Protein AF-A0A3A8LBP1-F1 (afdb_monomer)

Secondary structure (DSSP, 8-state):
-EEEEEEEEEETTEEEEEEEEEE--TT-SS-EEEEEEEEEETTTTEE-GGGSHHHHGGGGHHHHHHHHHHHHTSGGGTT-TT--GGG-EEEEEEEEE-TTS-EEEEEEEEEE--GGG--SSSSTTEEEEEEEE----GGGGGGSSPPHHHHHHHHHH---S-B-TT---S-HHHHHHHHHHHTT-

Solvent-accessible surface area (backbone atoms only — not comparable to full-atom values): 10568 Å² total; per-residue (Å²): 123,49,76,49,78,45,62,67,14,40,58,93,53,35,37,33,36,40,37,42,37,40,42,75,56,92,92,52,97,60,70,47,41,46,59,48,57,46,31,34,32,66,80,83,70,40,74,39,67,83,62,22,34,68,67,45,33,77,83,40,50,70,58,38,49,54,40,33,58,61,49,53,74,35,74,89,42,68,78,48,93,80,76,51,54,87,58,40,43,46,59,42,68,40,55,28,31,43,58,85,49,45,47,32,30,39,38,33,32,36,29,78,45,55,66,94,65,34,68,71,81,67,28,61,30,20,37,73,41,77,48,77,40,77,73,74,56,78,95,49,53,88,58,44,61,60,58,68,71,56,43,51,50,45,69,73,62,68,54,73,52,84,45,31,49,54,78,72,65,91,46,70,65,58,61,49,53,55,53,63,63,63,74,75,115

Mean predicted aligned error: 7.76 Å

Sequence (185 aa):
MERNTEVISTLERLLFITTREWTYFEGAAHGNTVFDFYVYDAASKTRVDVLSAQELEPAFREERDLAFEKLREHDSFNSFEEFTPDDVSLTLYRPFYDGSGRLKLELQFTASTAYGASDGQWSSYTYSVRLTSPRIPAALQEFVSPPDALATYLAATGTARRMGWSTVGPSPATRAWLRDVVVQR

Radius of gyration: 18.59 Å; Cα contacts (8 Å, |Δi|>4): 326; chains: 1; bounding box: 48×32×60 Å

Foldseek 3Di:
DDKDKDFPFDQVQKTWIKMKDWDDDPPDPDIWIAMAIWIAGNVVRDTDVCPAQQVCFVVCLVVLVVFQVVVCPDPQNVPPPPRDSVQKGFRGKAWFQFLQQFIKIWTKIKGFGAQVPDPPPHIRRIHIDIDIGSDDDPVCPVRRGGDPVVNVVSVVVSDRDGDGPDPPPPDPVVVVVVVVVVVPD

Nearest PDB structures (foldseek):
  3lkf-assembly1_A  TM=5.111E-01  e=2.457E+00  Staphylococcus aureus
  2f29-assembly2_B  TM=2.760E-01  e=1.395E+00  Homo sapiens
  1vcu-assembly1_A  TM=2.752E-01  e=1.476E+00  Homo sapiens
  2f13-assembly1_A  TM=3.595E-01  e=4.092E+00  Homo sapiens
  2f26-assembly1_A  TM=4.017E-01  e=8.547E+00  Homo sapiens

pLDDT: mean 85.28, std 15.82, range [39.5, 98.31]

Structure (mmCIF, N/CA/C/O backbone):
data_AF-A0A3A8LBP1-F1
#
_entry.id   AF-A0A3A8LBP1-F1
#
loop_
_atom_site.group_PDB
_atom_site.id
_atom_site.type_symbol
_atom_site.label_atom_id
_atom_site.label_alt_id
_atom_site.label_comp_id
_atom_site.label_asym_id
_atom_site.label_entity_id
_atom_site.label_seq_id
_atom_site.pdbx_PDB_ins_code
_atom_site.Cartn_x
_atom_site.Cartn_y
_atom_site.Cartn_z
_atom_site.occupancy
_atom_site.B_iso_or_equiv
_atom_site.auth_seq_id
_atom_site.auth_comp_id
_atom_site.auth_asym_id
_atom_site.auth_atom_id
_atom_site.pdbx_PDB_model_num
ATOM 1 N N . MET A 1 1 ? 24.869 -3.752 1.306 1.00 80.31 1 MET A N 1
ATOM 2 C CA . MET A 1 1 ? 23.422 -4.031 1.231 1.00 80.31 1 MET A CA 1
ATOM 3 C C . MET A 1 1 ? 22.763 -3.290 2.370 1.00 80.31 1 MET A C 1
ATOM 5 O O . MET A 1 1 ? 23.172 -3.483 3.509 1.00 80.31 1 MET A O 1
ATOM 9 N N . GLU A 1 2 ? 21.808 -2.425 2.061 1.00 89.94 2 GLU A N 1
ATOM 10 C CA . GLU A 1 2 ? 21.040 -1.671 3.053 1.00 89.94 2 GLU A CA 1
ATOM 11 C C . GLU A 1 2 ? 19.594 -2.155 3.024 1.00 89.94 2 GLU A C 1
ATOM 13 O O . GLU A 1 2 ? 19.027 -2.308 1.944 1.00 89.94 2 GLU A O 1
ATOM 18 N N . ARG A 1 3 ? 18.996 -2.396 4.195 1.00 90.56 3 ARG A N 1
ATOM 19 C CA . ARG A 1 3 ? 17.596 -2.812 4.316 1.00 90.56 3 ARG A CA 1
ATOM 20 C C . ARG A 1 3 ? 16.863 -1.922 5.309 1.00 90.56 3 ARG A C 1
ATOM 22 O O . ARG A 1 3 ? 17.353 -1.697 6.413 1.00 90.56 3 ARG A O 1
ATOM 29 N N . ASN A 1 4 ? 15.684 -1.455 4.922 1.00 90.00 4 ASN A N 1
ATOM 30 C CA . ASN A 1 4 ? 14.772 -0.690 5.764 1.00 90.00 4 ASN A CA 1
ATOM 31 C C . ASN A 1 4 ? 13.395 -1.370 5.765 1.00 90.00 4 ASN A C 1
ATOM 33 O O . ASN A 1 4 ? 12.926 -1.800 4.716 1.00 90.00 4 ASN A O 1
ATOM 37 N N . THR A 1 5 ? 12.772 -1.471 6.936 1.00 89.88 5 THR A N 1
ATOM 38 C CA . THR A 1 5 ? 11.424 -2.011 7.128 1.00 89.88 5 THR A CA 1
ATOM 39 C C . THR A 1 5 ? 10.565 -0.941 7.785 1.00 89.88 5 THR A C 1
ATOM 41 O O . THR A 1 5 ? 10.925 -0.430 8.846 1.00 89.88 5 THR A O 1
ATOM 44 N N . GLU A 1 6 ? 9.410 -0.648 7.198 1.00 89.56 6 GLU A N 1
ATOM 45 C CA . GLU A 1 6 ? 8.503 0.401 7.656 1.00 89.56 6 GLU A CA 1
ATOM 46 C C . GLU A 1 6 ? 7.065 -0.113 7.739 1.00 89.56 6 GLU A C 1
ATOM 48 O O . GLU A 1 6 ? 6.590 -0.804 6.841 1.00 89.56 6 GLU A O 1
ATOM 53 N N . VAL A 1 7 ? 6.361 0.251 8.814 1.00 90.81 7 VAL A N 1
ATOM 54 C CA . VAL A 1 7 ? 4.905 0.093 8.911 1.00 90.81 7 VAL A CA 1
ATOM 55 C C . VAL A 1 7 ? 4.265 1.332 8.287 1.00 90.81 7 VAL A C 1
ATOM 57 O O . VAL A 1 7 ? 4.362 2.426 8.842 1.00 90.81 7 VAL A O 1
ATOM 60 N N . ILE A 1 8 ? 3.620 1.164 7.135 1.00 90.00 8 ILE A N 1
ATOM 61 C CA . ILE A 1 8 ? 3.055 2.267 6.343 1.00 90.00 8 ILE A CA 1
ATOM 62 C C . ILE A 1 8 ? 1.610 2.602 6.728 1.00 90.00 8 ILE A C 1
ATOM 64 O O . ILE A 1 8 ? 1.119 3.690 6.429 1.00 90.00 8 ILE A O 1
ATOM 68 N N . SER A 1 9 ? 0.905 1.652 7.343 1.00 90.44 9 SER A N 1
ATOM 69 C CA . SER A 1 9 ? -0.422 1.838 7.927 1.00 90.44 9 SER A CA 1
ATOM 70 C C . SER A 1 9 ? -0.738 0.691 8.884 1.00 90.44 9 SER A C 1
ATOM 72 O O . SER A 1 9 ? -0.118 -0.375 8.819 1.00 90.44 9 SER A O 1
ATOM 74 N N . THR A 1 10 ? -1.750 0.868 9.727 1.00 89.75 10 THR A N 1
ATOM 75 C CA . THR A 1 10 ? -2.353 -0.225 10.489 1.00 89.75 10 THR A CA 1
ATOM 76 C C . THR A 1 10 ? -3.877 -0.165 10.445 1.00 89.75 10 THR A C 1
ATOM 78 O O . THR A 1 10 ? -4.480 0.909 10.371 1.00 89.75 10 THR A O 1
ATOM 81 N N . LEU A 1 11 ? -4.499 -1.337 10.540 1.00 90.19 11 LEU A N 1
ATOM 82 C CA . LEU A 1 11 ? -5.919 -1.521 10.826 1.00 90.19 11 LEU A CA 1
ATOM 83 C C . LEU A 1 11 ? -6.039 -2.478 12.001 1.00 90.19 11 LEU A C 1
ATOM 85 O O . LEU A 1 11 ? -5.903 -3.687 11.837 1.00 90.19 11 LEU A O 1
ATOM 89 N N . GLU A 1 12 ? -6.257 -1.922 13.191 1.00 88.19 12 GLU A N 1
ATOM 90 C CA . GLU A 1 12 ? -6.288 -2.685 14.441 1.00 88.19 12 GLU A CA 1
ATOM 91 C C . GLU A 1 12 ? -5.063 -3.607 14.599 1.00 88.19 12 GLU A C 1
ATOM 93 O O . GLU A 1 12 ? -3.953 -3.124 14.815 1.00 88.19 12 GLU A O 1
ATOM 98 N N . ARG A 1 13 ? -5.258 -4.928 14.483 1.00 91.88 13 ARG A N 1
ATOM 99 C CA . ARG A 1 13 ? -4.212 -5.953 14.586 1.00 91.88 13 ARG A CA 1
ATOM 100 C C . ARG A 1 13 ? -3.347 -6.078 13.331 1.00 91.88 13 ARG A C 1
ATOM 102 O O . ARG A 1 13 ? -2.265 -6.652 13.407 1.00 91.88 13 ARG A O 1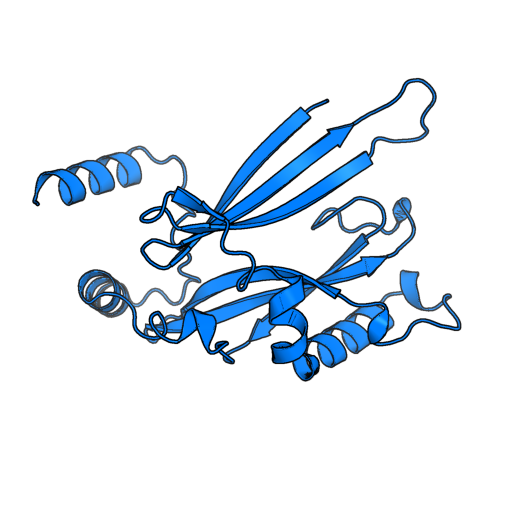
ATOM 109 N N . LEU A 1 14 ? -3.806 -5.570 12.189 1.00 94.75 14 LEU A N 1
ATOM 110 C CA . LEU A 1 14 ? -3.113 -5.693 10.911 1.00 94.75 14 LEU A CA 1
ATOM 111 C C . LEU A 1 14 ? -2.107 -4.561 10.722 1.00 94.75 14 LEU A C 1
ATOM 113 O O . LEU A 1 14 ? -2.463 -3.382 10.745 1.00 94.75 14 LEU A O 1
ATOM 117 N N . LEU A 1 15 ? -0.856 -4.933 10.478 1.00 94.62 15 LEU A N 1
ATOM 118 C CA . LEU A 1 15 ? 0.239 -4.041 10.122 1.00 94.62 15 LEU A CA 1
ATOM 119 C C . LEU A 1 15 ? 0.512 -4.172 8.623 1.00 94.62 15 LEU A C 1
ATOM 121 O O . LEU A 1 15 ? 0.790 -5.267 8.137 1.00 94.62 15 LEU A O 1
ATOM 125 N N . PHE A 1 16 ? 0.466 -3.056 7.905 1.00 94.81 16 PHE A N 1
ATOM 126 C CA . PHE A 1 16 ? 0.799 -2.972 6.486 1.00 94.81 16 PHE A CA 1
ATOM 127 C C . PHE A 1 16 ? 2.256 -2.542 6.394 1.00 94.81 16 PHE A C 1
ATOM 129 O O . PHE A 1 16 ? 2.602 -1.456 6.863 1.00 94.81 16 PHE A O 1
ATOM 136 N N . ILE A 1 17 ? 3.118 -3.410 5.873 1.00 94.19 17 ILE A N 1
ATOM 137 C CA . ILE A 1 17 ? 4.569 -3.265 5.988 1.00 94.19 17 ILE A CA 1
ATOM 138 C C . ILE A 1 17 ? 5.197 -3.230 4.605 1.00 94.19 17 ILE A C 1
ATOM 140 O O . ILE A 1 17 ? 4.859 -4.039 3.744 1.00 94.19 17 ILE A O 1
ATOM 144 N N . THR A 1 18 ? 6.157 -2.329 4.424 1.00 94.19 18 THR A N 1
ATOM 145 C CA . THR A 1 18 ? 7.066 -2.334 3.278 1.00 94.19 18 THR A CA 1
ATOM 146 C C . THR A 1 18 ? 8.483 -2.622 3.725 1.00 94.19 18 THR A C 1
ATOM 148 O O . THR A 1 18 ? 8.932 -2.098 4.747 1.00 94.19 18 THR A O 1
ATOM 151 N N . THR A 1 19 ? 9.222 -3.394 2.934 1.00 93.44 19 THR A N 1
ATOM 152 C CA . THR A 1 19 ? 10.671 -3.511 3.101 1.00 93.44 19 THR A CA 1
ATOM 153 C C . THR A 1 19 ? 11.381 -3.057 1.849 1.00 93.44 19 THR A C 1
ATOM 155 O O . THR A 1 19 ? 11.094 -3.559 0.771 1.00 93.44 19 THR A O 1
ATOM 158 N N . ARG A 1 20 ? 12.320 -2.131 2.009 1.00 92.25 20 ARG A N 1
ATOM 159 C CA . ARG A 1 20 ? 13.187 -1.616 0.957 1.00 92.25 20 ARG A CA 1
ATOM 160 C C . ARG A 1 20 ? 14.573 -2.213 1.116 1.00 92.25 20 ARG A C 1
ATOM 162 O O . ARG A 1 20 ? 15.185 -2.063 2.173 1.00 92.25 20 ARG A O 1
ATOM 169 N N . GLU A 1 21 ? 15.099 -2.796 0.054 1.00 93.12 21 GLU A N 1
ATOM 170 C CA . GLU A 1 21 ? 16.472 -3.277 -0.034 1.00 93.12 21 GLU A CA 1
ATOM 171 C C . GLU A 1 21 ? 17.221 -2.505 -1.119 1.00 93.12 21 GLU A C 1
ATOM 173 O O . GLU A 1 21 ? 16.736 -2.355 -2.238 1.00 93.12 21 GLU A O 1
ATOM 178 N N . TRP A 1 22 ? 18.405 -1.993 -0.787 1.00 93.25 22 TRP A N 1
ATOM 179 C CA . TRP A 1 22 ? 19.299 -1.333 -1.731 1.00 93.25 22 TRP A CA 1
ATOM 180 C C . TRP A 1 22 ? 20.622 -2.086 -1.840 1.00 93.25 22 TRP A C 1
ATOM 182 O O . TRP A 1 22 ? 21.266 -2.446 -0.843 1.00 93.25 22 TRP A O 1
ATOM 192 N N . THR A 1 23 ? 21.033 -2.312 -3.082 1.00 92.81 23 THR A N 1
ATOM 193 C CA . THR A 1 23 ? 22.264 -3.014 -3.433 1.00 92.81 23 THR A CA 1
ATOM 194 C C . THR A 1 23 ? 23.036 -2.241 -4.494 1.00 92.81 23 THR A C 1
ATOM 196 O O . THR A 1 23 ? 22.459 -1.580 -5.355 1.00 92.81 23 THR A O 1
ATOM 199 N N . TYR A 1 24 ? 24.361 -2.327 -4.427 1.00 94.19 24 TYR A N 1
ATOM 200 C CA . TYR A 1 24 ? 25.269 -1.835 -5.454 1.00 94.19 24 TYR A CA 1
ATOM 201 C C . TYR A 1 24 ? 26.383 -2.860 -5.621 1.00 94.19 24 TYR A C 1
ATOM 203 O O . TYR A 1 24 ? 26.916 -3.360 -4.627 1.00 94.19 24 TYR A O 1
ATOM 211 N N . PHE A 1 25 ? 26.703 -3.179 -6.870 1.00 90.94 25 PHE A N 1
ATOM 212 C CA . PHE A 1 25 ? 27.781 -4.090 -7.232 1.00 90.94 25 PHE A CA 1
ATOM 213 C C . PHE A 1 25 ? 28.895 -3.289 -7.900 1.00 90.94 25 PHE A C 1
ATOM 215 O O . PHE A 1 25 ? 28.623 -2.379 -8.683 1.00 90.94 25 PHE A O 1
ATOM 222 N N . GLU A 1 26 ? 30.148 -3.612 -7.591 1.00 93.06 26 GLU A N 1
ATOM 223 C CA . GLU A 1 26 ? 31.294 -2.951 -8.213 1.00 93.06 26 GLU A CA 1
ATOM 224 C C . GLU A 1 26 ? 31.254 -3.122 -9.741 1.00 93.06 26 GLU A C 1
ATOM 226 O O . GLU A 1 26 ? 30.987 -4.210 -10.249 1.00 93.06 26 GLU A O 1
ATOM 231 N N . GLY A 1 27 ? 31.464 -2.024 -10.472 1.00 91.31 27 GLY A N 1
ATOM 232 C CA . GLY A 1 27 ? 31.347 -1.987 -11.933 1.00 91.31 27 GLY A CA 1
ATOM 233 C C . GLY A 1 27 ? 29.919 -1.810 -12.467 1.00 91.31 27 GLY A C 1
ATOM 234 O O . GLY A 1 27 ? 29.749 -1.658 -13.676 1.00 91.31 27 GLY A O 1
ATOM 235 N N . ALA A 1 28 ? 28.891 -1.778 -11.609 1.00 92.50 28 ALA A N 1
ATOM 236 C CA . ALA A 1 28 ? 27.531 -1.458 -12.034 1.00 92.50 28 ALA A CA 1
ATOM 237 C C . ALA A 1 28 ? 27.380 0.037 -12.358 1.00 92.50 28 ALA A C 1
ATOM 239 O O . ALA A 1 28 ? 27.896 0.905 -11.647 1.00 92.50 28 ALA A O 1
ATOM 240 N N . ALA A 1 29 ? 26.601 0.341 -13.400 1.00 92.88 29 ALA A N 1
ATOM 241 C CA . ALA A 1 29 ? 26.291 1.717 -13.788 1.00 92.88 29 ALA A CA 1
ATOM 242 C C . ALA A 1 29 ? 25.508 2.479 -12.702 1.00 92.88 29 ALA A C 1
ATOM 244 O O . ALA A 1 29 ? 25.618 3.697 -12.592 1.00 92.88 29 ALA A O 1
ATOM 245 N N . HIS A 1 30 ? 24.719 1.768 -11.895 1.00 90.75 30 HIS A N 1
ATOM 246 C CA . HIS A 1 30 ? 23.912 2.330 -10.817 1.00 90.75 30 HIS A CA 1
ATOM 247 C C . HIS A 1 30 ? 23.544 1.254 -9.782 1.00 90.75 30 HIS A C 1
ATOM 249 O O . HIS A 1 30 ? 23.769 0.062 -9.991 1.00 90.75 30 HIS A O 1
ATOM 255 N N . GLY A 1 31 ? 22.980 1.686 -8.649 1.00 92.12 31 GLY A N 1
ATOM 256 C CA . GLY A 1 31 ? 22.415 0.780 -7.646 1.00 92.12 31 GLY A CA 1
ATOM 257 C C . GLY A 1 31 ? 21.073 0.197 -8.082 1.00 92.12 31 GLY A C 1
ATOM 258 O O . GLY A 1 31 ? 20.469 0.645 -9.057 1.00 92.12 31 GLY A O 1
ATOM 259 N N . ASN A 1 32 ? 20.603 -0.793 -7.335 1.00 91.88 32 ASN A N 1
ATOM 260 C CA . ASN A 1 32 ? 19.299 -1.409 -7.514 1.00 91.88 32 ASN A CA 1
ATOM 261 C C . ASN A 1 32 ? 18.512 -1.329 -6.205 1.00 91.88 32 ASN A C 1
ATOM 263 O O . ASN A 1 32 ? 19.038 -1.661 -5.139 1.00 91.88 32 ASN A O 1
ATOM 267 N N . THR A 1 33 ? 17.261 -0.884 -6.293 1.00 93.06 33 THR A N 1
ATOM 268 C CA . THR A 1 33 ? 16.323 -0.857 -5.169 1.00 93.06 33 THR A CA 1
ATOM 269 C C . THR A 1 33 ? 15.205 -1.854 -5.421 1.00 93.06 33 THR A C 1
ATOM 271 O O . THR A 1 33 ? 14.581 -1.817 -6.479 1.00 93.06 33 THR A O 1
ATOM 274 N N . VAL A 1 34 ? 14.923 -2.699 -4.436 1.00 92.12 34 VAL A N 1
ATOM 275 C CA . VAL A 1 34 ? 13.803 -3.643 -4.451 1.00 92.12 34 VAL A CA 1
ATOM 276 C C . VAL A 1 34 ? 12.900 -3.342 -3.266 1.00 92.12 34 VAL A C 1
ATOM 278 O O . VAL A 1 34 ? 13.388 -3.107 -2.159 1.00 92.12 34 VAL A O 1
ATOM 281 N N . PHE A 1 35 ? 11.592 -3.337 -3.502 1.00 93.44 35 PHE A N 1
ATOM 282 C CA . PHE A 1 35 ? 10.584 -3.260 -2.453 1.00 93.44 35 PHE A CA 1
ATOM 283 C C . PHE A 1 35 ? 9.787 -4.559 -2.362 1.00 93.44 35 PHE A C 1
ATOM 285 O O . PHE A 1 35 ? 9.522 -5.214 -3.366 1.00 93.44 35 PHE A O 1
ATOM 292 N N . ASP A 1 36 ? 9.387 -4.890 -1.140 1.00 93.38 36 ASP A N 1
ATOM 293 C CA . ASP A 1 36 ? 8.407 -5.924 -0.814 1.00 93.38 36 ASP A CA 1
ATOM 294 C C . ASP A 1 36 ? 7.291 -5.289 0.026 1.00 93.38 36 ASP A C 1
ATOM 296 O O . ASP A 1 36 ? 7.539 -4.338 0.779 1.00 93.38 36 ASP A O 1
ATOM 300 N N . PHE A 1 37 ? 6.075 -5.812 -0.098 1.00 95.75 37 PHE A N 1
ATOM 301 C CA . PHE A 1 37 ? 4.908 -5.413 0.680 1.00 95.75 37 PHE A CA 1
ATOM 302 C C . PHE A 1 37 ? 4.203 -6.651 1.219 1.00 95.75 37 PHE A C 1
ATOM 304 O O . PHE A 1 37 ? 3.893 -7.588 0.485 1.00 95.75 37 PHE A O 1
ATOM 311 N N . TYR A 1 38 ? 3.887 -6.625 2.509 1.00 96.62 38 TYR A N 1
ATOM 312 C CA . TYR A 1 38 ? 3.110 -7.681 3.138 1.00 96.62 38 TYR A CA 1
ATOM 313 C C . TYR A 1 38 ? 2.268 -7.148 4.292 1.00 96.62 38 TYR A C 1
ATOM 315 O O . TYR A 1 38 ? 2.569 -6.120 4.906 1.00 96.62 38 TYR A O 1
ATOM 323 N N . VAL A 1 39 ? 1.218 -7.900 4.613 1.00 96.94 39 VAL A N 1
ATOM 324 C CA . VAL A 1 39 ? 0.368 -7.653 5.776 1.00 96.94 39 VAL A CA 1
ATOM 325 C C . VAL A 1 39 ? 0.718 -8.651 6.868 1.00 96.94 39 VAL A C 1
ATOM 327 O O . VAL A 1 39 ? 0.860 -9.848 6.614 1.00 96.94 39 VAL A O 1
ATOM 330 N N . TYR A 1 40 ? 0.879 -8.154 8.088 1.00 97.25 40 TYR A N 1
ATOM 331 C CA . TYR A 1 40 ? 1.197 -8.950 9.266 1.00 97.25 40 TYR A CA 1
ATOM 332 C C . TYR A 1 40 ? 0.103 -8.782 10.316 1.00 97.25 40 TYR A C 1
ATOM 334 O O . TYR A 1 40 ? -0.205 -7.659 10.710 1.00 97.25 40 TYR A O 1
ATOM 342 N N . ASP A 1 41 ? -0.470 -9.883 10.791 1.00 95.69 41 ASP A N 1
ATOM 343 C CA . ASP A 1 41 ? -1.415 -9.865 11.905 1.00 95.69 41 ASP A CA 1
ATOM 344 C C . ASP A 1 41 ? -0.633 -9.975 13.219 1.00 95.69 41 ASP A C 1
ATOM 346 O O . ASP A 1 41 ? 0.011 -10.983 13.518 1.00 95.69 41 ASP A O 1
ATOM 350 N N . ALA A 1 42 ? -0.661 -8.903 14.008 1.00 93.94 42 ALA A N 1
ATOM 351 C CA . ALA A 1 42 ? 0.038 -8.814 15.281 1.00 93.94 42 ALA A CA 1
ATOM 352 C C . ALA A 1 42 ? -0.547 -9.740 16.360 1.00 93.94 42 ALA A C 1
ATOM 354 O O . ALA A 1 42 ? 0.177 -10.113 17.287 1.00 93.94 42 ALA A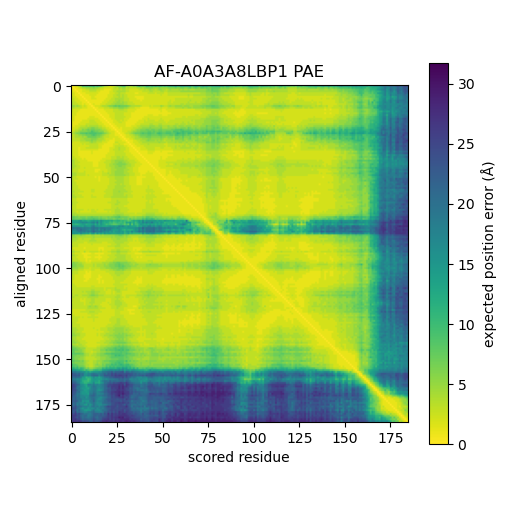 O 1
ATOM 355 N N . ALA A 1 43 ? -1.823 -10.124 16.252 1.00 92.19 43 ALA A N 1
ATOM 356 C CA . ALA A 1 43 ? -2.471 -11.028 17.196 1.00 92.19 43 ALA A CA 1
ATOM 357 C C . ALA A 1 43 ? -2.030 -12.477 16.957 1.00 92.19 43 ALA A C 1
ATOM 359 O O . ALA A 1 43 ? -1.611 -13.153 17.898 1.00 92.19 43 ALA A O 1
ATOM 360 N N . SER A 1 44 ? -2.067 -12.940 15.703 1.00 95.81 44 SER A N 1
ATOM 361 C CA . SER A 1 44 ? -1.616 -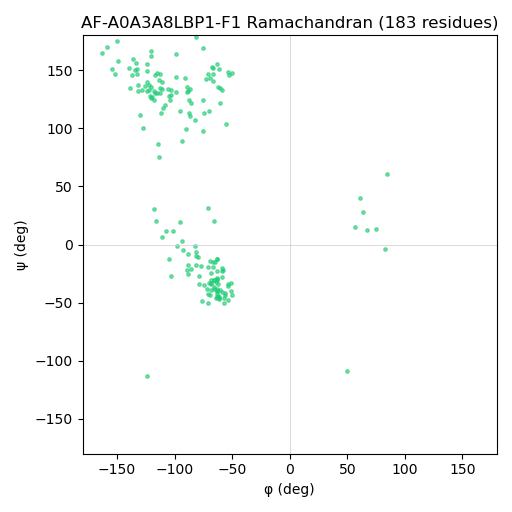14.292 15.341 1.00 95.81 44 SER A CA 1
ATOM 362 C C . SER A 1 44 ? -0.100 -14.402 15.169 1.00 95.81 44 SER A C 1
ATOM 364 O O . SER A 1 44 ? 0.439 -15.505 15.226 1.00 95.81 44 SER A O 1
ATOM 366 N N . LYS A 1 45 ? 0.596 -13.271 14.997 1.00 96.44 45 LYS A N 1
ATOM 367 C CA . LYS A 1 45 ? 2.037 -13.167 14.715 1.00 96.44 45 LYS A CA 1
ATOM 368 C C . LYS A 1 45 ? 2.441 -13.836 13.399 1.00 96.44 45 LYS A C 1
ATOM 370 O O . LYS A 1 45 ? 3.484 -14.484 13.313 1.00 96.44 45 LYS A O 1
ATOM 375 N N . THR A 1 46 ? 1.614 -13.682 12.369 1.00 96.75 46 THR A N 1
ATOM 376 C CA . THR A 1 46 ? 1.829 -14.302 11.054 1.00 96.75 46 THR A CA 1
ATOM 377 C C . THR A 1 46 ? 1.615 -13.310 9.918 1.00 96.75 46 THR A C 1
ATOM 379 O O . THR A 1 46 ? 0.879 -12.333 10.056 1.00 96.75 46 THR A O 1
ATOM 382 N N . ARG A 1 47 ? 2.238 -13.582 8.764 1.00 96.38 47 ARG A N 1
ATOM 383 C CA . ARG A 1 47 ? 1.852 -12.936 7.504 1.00 96.38 47 ARG A CA 1
ATOM 384 C C . ARG A 1 47 ? 0.445 -13.387 7.106 1.00 96.38 47 ARG A C 1
ATOM 386 O O . ARG A 1 47 ? 0.048 -14.512 7.411 1.00 96.38 47 ARG A O 1
ATOM 393 N N . VAL A 1 48 ? -0.299 -12.492 6.467 1.00 96.31 48 VAL A N 1
ATOM 394 C CA . VAL A 1 48 ? -1.666 -12.736 5.997 1.00 96.31 48 VAL A CA 1
ATOM 395 C C . VAL A 1 48 ? -1.663 -12.690 4.474 1.00 96.31 48 VAL A C 1
ATOM 397 O O . VAL A 1 48 ? -1.899 -11.644 3.875 1.00 96.31 48 VAL A O 1
ATOM 400 N N . ASP A 1 49 ? -1.366 -13.822 3.839 1.00 94.94 49 ASP A N 1
ATOM 401 C CA . ASP A 1 49 ? -1.123 -13.874 2.388 1.00 94.94 49 ASP A CA 1
ATOM 402 C C . ASP A 1 49 ? -2.371 -13.537 1.557 1.00 94.94 49 ASP A C 1
ATOM 404 O O . ASP A 1 49 ? -2.258 -12.897 0.514 1.00 94.94 49 ASP A O 1
ATOM 408 N N . VAL A 1 50 ? -3.568 -13.846 2.075 1.00 95.06 50 VAL A N 1
ATOM 409 C CA . VAL A 1 50 ? -4.864 -13.455 1.472 1.00 95.06 50 VAL A CA 1
ATOM 410 C C . VAL A 1 50 ? -5.080 -11.936 1.415 1.00 95.06 50 VAL A C 1
ATOM 412 O O . VAL A 1 50 ? -6.010 -11.463 0.769 1.00 95.06 50 VAL A O 1
ATOM 415 N N . LEU A 1 51 ? -4.244 -11.168 2.117 1.00 96.31 51 LEU A N 1
ATOM 416 C CA . LEU A 1 51 ? -4.199 -9.709 2.081 1.00 96.31 51 LEU A CA 1
ATOM 417 C C . LEU A 1 51 ? -2.966 -9.188 1.327 1.00 96.31 51 LEU A C 1
ATOM 419 O O . LEU A 1 51 ? -2.668 -7.996 1.398 1.00 96.31 51 LEU A O 1
ATOM 423 N N . SER A 1 52 ? -2.225 -10.032 0.609 1.00 96.38 52 SER A N 1
ATOM 424 C CA . SER A 1 52 ? -1.168 -9.550 -0.282 1.00 96.38 52 SER A CA 1
ATOM 425 C C . SER A 1 52 ? -1.754 -8.682 -1.402 1.00 96.38 52 SER A C 1
ATOM 427 O O . SER A 1 52 ? -2.930 -8.787 -1.754 1.00 96.38 52 SER A O 1
ATOM 429 N N . ALA A 1 53 ? -0.931 -7.796 -1.965 1.00 96.00 53 ALA A N 1
ATOM 430 C CA . ALA A 1 53 ? -1.360 -6.938 -3.067 1.00 96.00 53 ALA A CA 1
ATOM 431 C C . ALA A 1 53 ? -1.801 -7.767 -4.291 1.00 96.00 53 ALA A C 1
ATOM 433 O O . ALA A 1 53 ? -2.837 -7.477 -4.881 1.00 96.00 53 ALA A O 1
ATOM 434 N N . GLN A 1 54 ? -1.086 -8.859 -4.581 1.00 94.88 54 GLN A N 1
ATOM 435 C CA . GLN A 1 54 ? -1.398 -9.779 -5.674 1.00 94.88 54 GLN A CA 1
ATOM 436 C C . GLN A 1 54 ? -2.748 -10.488 -5.488 1.00 94.88 54 GLN A C 1
ATOM 438 O O . GLN A 1 54 ? -3.547 -10.532 -6.420 1.00 94.88 54 GLN A O 1
ATOM 443 N N . GLU A 1 55 ? -3.037 -11.002 -4.287 1.00 96.81 55 GLU A N 1
ATOM 444 C CA . GLU A 1 55 ? -4.317 -11.673 -4.007 1.00 96.81 55 GLU A CA 1
ATOM 445 C C . GLU A 1 55 ? -5.510 -10.709 -4.083 1.00 96.81 55 GLU A C 1
ATOM 447 O O . GLU A 1 55 ? -6.619 -11.105 -4.447 1.00 96.81 55 GLU A O 1
ATOM 452 N N . LEU A 1 56 ? -5.300 -9.428 -3.767 1.00 96.31 56 LEU A N 1
ATOM 453 C CA . LEU A 1 56 ? -6.357 -8.420 -3.830 1.00 96.31 56 LEU A CA 1
ATOM 454 C C . LEU A 1 56 ? -6.500 -7.747 -5.197 1.00 96.31 56 LEU A C 1
ATOM 456 O O . LEU A 1 56 ? -7.551 -7.159 -5.457 1.00 96.31 56 LEU A O 1
ATOM 460 N N . GLU A 1 57 ? -5.503 -7.833 -6.077 1.00 95.50 57 GLU A N 1
ATOM 461 C CA . GLU A 1 57 ? -5.518 -7.192 -7.396 1.00 95.50 57 GLU A CA 1
ATOM 462 C C . GLU A 1 57 ? -6.800 -7.474 -8.207 1.00 95.50 57 GLU A C 1
ATOM 464 O O . GLU A 1 57 ? -7.384 -6.515 -8.724 1.00 95.50 57 GLU A O 1
ATOM 469 N N . PRO A 1 58 ? -7.341 -8.714 -8.262 1.00 96.06 58 PRO A N 1
ATOM 470 C CA . PRO A 1 58 ? -8.574 -8.986 -9.000 1.00 96.06 58 PRO A CA 1
ATOM 471 C C . PRO A 1 58 ? -9.784 -8.167 -8.528 1.00 96.06 58 PRO A C 1
ATOM 473 O O . PRO A 1 58 ? -10.683 -7.890 -9.325 1.00 96.06 58 PRO A O 1
ATOM 476 N N . ALA A 1 59 ? -9.820 -7.757 -7.254 1.00 96.25 59 ALA A N 1
ATOM 477 C CA . ALA A 1 59 ? -10.895 -6.931 -6.705 1.00 96.25 59 ALA A CA 1
ATOM 478 C C . ALA A 1 59 ? -10.864 -5.481 -7.224 1.00 96.25 59 ALA A C 1
ATOM 480 O O . ALA A 1 59 ? -11.893 -4.798 -7.163 1.00 96.25 59 ALA A O 1
ATOM 481 N N . PHE A 1 60 ? -9.716 -5.044 -7.754 1.00 97.38 60 PHE A N 1
ATOM 482 C CA . PHE A 1 60 ? -9.425 -3.675 -8.185 1.00 97.38 60 PHE A CA 1
ATOM 483 C C . PHE A 1 60 ? -9.128 -3.565 -9.685 1.00 97.38 60 PHE A C 1
ATOM 485 O O . PHE A 1 60 ? -8.356 -2.707 -10.111 1.00 97.38 60 PHE A O 1
ATOM 492 N N . ARG A 1 61 ? -9.728 -4.438 -10.507 1.00 96.88 61 ARG A N 1
ATOM 493 C CA . ARG A 1 61 ? -9.542 -4.420 -11.968 1.00 96.88 61 ARG A CA 1
ATOM 494 C C . ARG A 1 61 ? -9.898 -3.064 -12.585 1.00 96.88 61 ARG A C 1
ATOM 496 O O . ARG A 1 61 ? -9.167 -2.574 -13.431 1.00 96.88 61 ARG A O 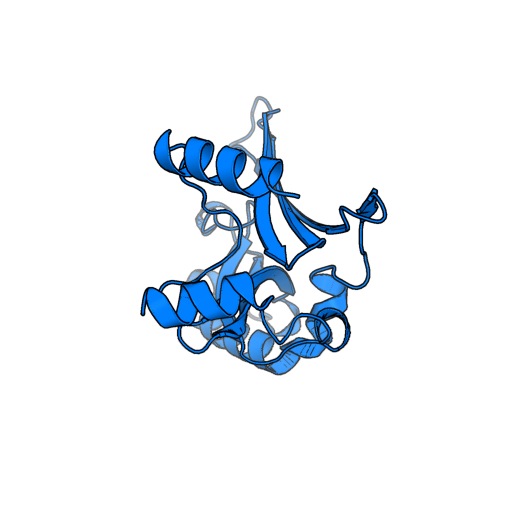1
ATOM 503 N N . GLU A 1 62 ? -10.986 -2.447 -12.131 1.00 97.25 62 GLU A N 1
ATOM 504 C CA . GLU A 1 62 ? -11.406 -1.126 -12.617 1.00 97.25 62 GLU A CA 1
ATOM 505 C C . GLU A 1 62 ? -10.359 -0.050 -12.289 1.00 97.25 62 GLU A C 1
ATOM 507 O O . GLU A 1 62 ? -10.022 0.780 -13.130 1.00 97.25 62 GLU A O 1
ATOM 512 N N . GLU A 1 63 ? -9.794 -0.066 -11.080 1.00 98.31 63 GLU A N 1
ATOM 513 C CA . GLU A 1 63 ? -8.718 0.844 -10.695 1.00 98.31 63 GLU A CA 1
ATOM 514 C C . GLU A 1 63 ? -7.410 0.549 -11.436 1.00 98.31 63 GLU A C 1
ATOM 516 O O . GLU A 1 63 ? -6.693 1.489 -11.776 1.00 98.31 63 GLU A O 1
ATOM 521 N N . ARG A 1 64 ? -7.119 -0.718 -11.742 1.00 97.81 64 ARG A N 1
ATOM 522 C CA . ARG A 1 64 ? -5.982 -1.108 -12.583 1.00 97.81 64 ARG A CA 1
ATOM 523 C C . ARG A 1 64 ? -6.111 -0.520 -13.984 1.00 97.81 64 ARG A C 1
ATOM 525 O O . ARG A 1 64 ? -5.161 0.089 -14.463 1.00 97.81 64 ARG A O 1
ATOM 532 N N . ASP A 1 65 ? -7.285 -0.622 -14.601 1.00 96.94 65 ASP A N 1
ATOM 533 C CA . ASP A 1 65 ? -7.535 -0.063 -15.934 1.00 96.94 65 ASP A CA 1
ATOM 534 C C . ASP A 1 65 ? -7.401 1.476 -15.921 1.00 96.94 65 ASP A C 1
ATOM 536 O O . ASP A 1 65 ? -6.801 2.069 -16.816 1.00 96.94 65 ASP A O 1
ATOM 540 N N . LEU A 1 66 ? -7.856 2.145 -14.853 1.00 97.44 66 LEU A N 1
ATOM 541 C CA . LEU A 1 66 ? -7.629 3.585 -14.660 1.00 97.44 66 LEU A CA 1
ATOM 542 C C . LEU A 1 66 ? -6.148 3.938 -14.454 1.00 97.44 66 LEU A C 1
ATOM 544 O O . LEU A 1 66 ? -5.700 5.000 -14.891 1.00 97.44 66 LEU A O 1
ATOM 548 N N . ALA A 1 67 ? -5.391 3.092 -13.754 1.00 97.25 67 ALA A N 1
ATOM 549 C CA . ALA A 1 67 ? -3.957 3.277 -13.573 1.00 97.25 67 ALA A CA 1
ATOM 550 C C . ALA A 1 67 ? -3.201 3.075 -14.891 1.00 97.25 67 ALA A C 1
ATOM 552 O O . ALA A 1 67 ? -2.297 3.855 -15.183 1.00 97.25 67 ALA A O 1
ATOM 553 N N . PHE A 1 68 ? -3.610 2.096 -15.698 1.00 96.31 68 PHE A N 1
ATOM 554 C CA . PHE A 1 68 ? -3.093 1.867 -17.042 1.00 96.31 68 PHE A CA 1
ATOM 555 C C . PHE A 1 68 ? -3.262 3.097 -17.932 1.00 96.31 68 PHE A C 1
ATOM 557 O O . PHE A 1 68 ? -2.274 3.570 -18.485 1.00 96.31 68 PHE A O 1
ATOM 564 N N . GLU A 1 69 ? -4.461 3.680 -18.004 1.00 95.50 69 GLU A N 1
ATOM 565 C CA . GLU A 1 69 ? -4.682 4.886 -18.812 1.00 95.50 69 GLU A CA 1
ATOM 566 C C . GLU A 1 69 ? -3.774 6.045 -18.376 1.00 95.50 69 GLU A C 1
ATOM 568 O O . GLU A 1 69 ? -3.170 6.712 -19.211 1.00 95.50 69 GLU A O 1
ATOM 573 N N . LYS A 1 70 ? -3.583 6.226 -17.063 1.00 95.12 70 LYS A N 1
ATOM 574 C CA . LYS A 1 70 ? -2.664 7.240 -16.519 1.00 95.12 70 LYS A CA 1
ATOM 575 C C . LYS A 1 70 ? -1.196 6.964 -16.842 1.00 95.12 70 LYS A C 1
ATOM 577 O O . LYS A 1 70 ? -0.440 7.904 -17.056 1.00 95.12 70 LYS A O 1
ATOM 582 N N . LEU A 1 71 ? -0.778 5.700 -16.824 1.00 93.19 71 LEU A N 1
ATOM 583 C CA . LEU A 1 71 ? 0.590 5.302 -17.164 1.00 93.19 71 LEU A CA 1
ATOM 584 C C . LEU A 1 71 ? 0.850 5.448 -18.665 1.00 93.19 71 LEU A C 1
ATOM 586 O O . LEU A 1 71 ? 1.920 5.903 -19.054 1.00 93.19 71 LEU A O 1
ATOM 590 N N . ARG A 1 72 ? -0.142 5.130 -19.500 1.00 90.62 72 ARG A N 1
ATOM 591 C CA . ARG A 1 72 ? -0.066 5.246 -20.960 1.00 90.62 72 ARG A CA 1
ATOM 592 C C . ARG A 1 72 ? 0.127 6.686 -21.431 1.00 90.62 72 ARG A C 1
ATOM 594 O O . ARG A 1 72 ? 0.752 6.903 -22.457 1.00 90.62 72 ARG A O 1
ATOM 601 N N . GLU A 1 73 ? -0.368 7.669 -20.683 1.00 87.75 73 GLU A N 1
ATOM 602 C CA . GLU A 1 73 ? -0.134 9.094 -20.963 1.00 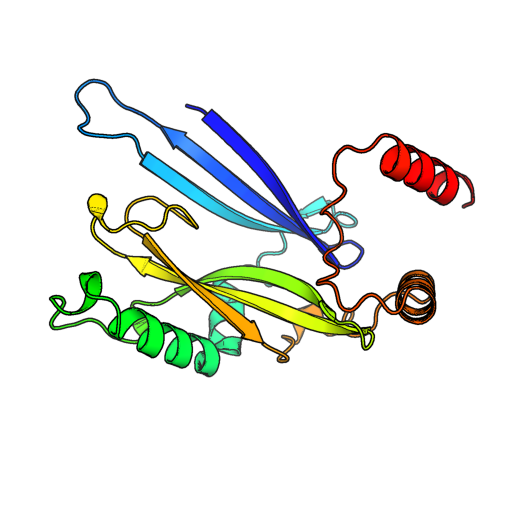87.75 73 GLU A CA 1
ATOM 603 C C . GLU A 1 73 ? 1.325 9.534 -20.728 1.00 87.75 73 GLU A C 1
ATOM 605 O O . GLU A 1 73 ? 1.713 10.623 -21.149 1.00 87.75 73 GLU A O 1
ATOM 610 N N . HIS A 1 74 ? 2.143 8.723 -20.050 1.00 85.06 74 HIS A N 1
ATOM 611 C CA . HIS A 1 74 ? 3.520 9.072 -19.719 1.00 85.06 74 HIS A CA 1
ATOM 612 C C . HIS A 1 74 ? 4.488 8.661 -20.841 1.00 85.06 74 HIS A C 1
ATOM 614 O O . HIS A 1 74 ? 4.498 7.515 -21.283 1.00 85.06 74 HIS A O 1
ATOM 620 N N . ASP A 1 75 ? 5.374 9.578 -21.251 1.00 73.44 75 ASP A N 1
ATOM 621 C CA . ASP A 1 75 ? 6.265 9.416 -22.417 1.00 73.44 75 ASP A CA 1
ATOM 622 C C . ASP A 1 75 ? 7.105 8.138 -22.403 1.00 73.44 75 ASP A C 1
ATOM 624 O O . ASP A 1 75 ? 7.340 7.531 -23.447 1.00 73.44 75 ASP A O 1
ATOM 628 N N . SER A 1 76 ? 7.518 7.694 -21.215 1.00 73.56 76 SER A N 1
ATOM 629 C CA . SER A 1 76 ? 8.247 6.436 -21.039 1.00 73.56 76 SER A CA 1
ATOM 630 C C . SER A 1 76 ? 7.494 5.206 -21.534 1.00 73.56 76 SER A C 1
ATOM 632 O O . SER A 1 76 ? 8.142 4.195 -21.753 1.00 73.56 76 SER A O 1
ATOM 634 N N . PHE A 1 77 ? 6.172 5.264 -21.686 1.00 75.25 77 PHE A N 1
ATOM 635 C CA . PHE A 1 77 ? 5.334 4.145 -22.115 1.00 75.25 77 PHE A CA 1
ATOM 636 C C . PHE A 1 77 ? 4.859 4.279 -23.570 1.00 75.25 77 PHE A C 1
ATOM 638 O O . PHE A 1 77 ? 4.435 3.294 -24.164 1.00 75.25 77 PHE A O 1
ATOM 645 N N . ASN A 1 78 ? 5.016 5.457 -24.189 1.00 66.81 78 ASN A N 1
ATOM 646 C CA . ASN A 1 78 ? 4.588 5.730 -25.569 1.00 66.81 78 ASN A CA 1
ATOM 647 C C . ASN A 1 78 ? 5.368 4.939 -26.633 1.00 66.81 78 ASN A C 1
ATOM 649 O O . ASN A 1 78 ? 4.910 4.809 -27.766 1.00 66.81 78 ASN A O 1
ATOM 653 N N . SER A 1 79 ? 6.553 4.431 -26.291 1.00 66.44 79 SER A N 1
ATOM 654 C CA . SER A 1 79 ? 7.398 3.628 -27.182 1.00 66.44 79 SER A CA 1
ATOM 655 C C . SER A 1 79 ? 7.169 2.119 -27.066 1.00 66.44 79 SER A C 1
ATOM 657 O O . SER A 1 79 ? 7.775 1.360 -27.822 1.00 66.44 79 SER A O 1
ATOM 659 N N . PHE A 1 80 ? 6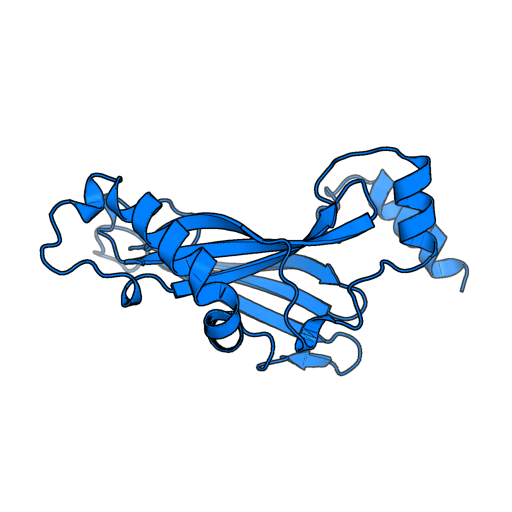.322 1.670 -26.136 1.00 71.06 80 PHE A N 1
ATOM 660 C CA . PHE A 1 80 ? 5.997 0.258 -25.968 1.00 71.06 80 PHE A CA 1
ATOM 661 C C . PHE A 1 80 ? 4.779 -0.086 -26.831 1.00 71.06 80 PHE A C 1
ATOM 663 O O . PHE A 1 80 ? 3.644 0.167 -26.437 1.00 71.06 80 PHE A O 1
ATOM 670 N N . GLU A 1 81 ? 5.011 -0.676 -28.009 1.00 68.50 81 GLU A N 1
ATOM 671 C CA . GLU A 1 81 ? 3.938 -1.080 -28.939 1.00 68.50 81 GLU A CA 1
ATOM 672 C C . GLU A 1 81 ? 2.925 -2.064 -28.315 1.00 68.50 81 GLU A C 1
ATOM 674 O O . GLU A 1 81 ? 1.785 -2.132 -28.769 1.00 68.50 81 GLU A O 1
ATOM 679 N N . GLU A 1 82 ? 3.312 -2.780 -27.253 1.00 82.94 82 GLU A N 1
ATOM 680 C CA . GLU A 1 82 ? 2.509 -3.820 -26.593 1.00 82.94 82 GLU A CA 1
ATOM 681 C C . GLU A 1 82 ? 2.138 -3.492 -25.132 1.00 82.94 82 GLU A C 1
ATOM 683 O O . GLU A 1 82 ? 1.818 -4.402 -24.380 1.00 82.94 82 GLU A O 1
ATOM 688 N N . PHE A 1 83 ? 2.165 -2.227 -24.690 1.00 90.00 83 PHE A N 1
ATOM 689 C CA . PHE A 1 83 ? 1.756 -1.899 -23.313 1.00 90.00 83 PHE A CA 1
ATOM 690 C C . PHE A 1 83 ? 0.240 -2.075 -23.122 1.00 90.00 83 PHE A C 1
ATOM 692 O O . PHE A 1 83 ? -0.568 -1.354 -23.715 1.00 90.00 83 PHE A O 1
ATOM 699 N N . THR A 1 84 ? -0.147 -3.023 -22.272 1.00 92.50 84 THR A N 1
ATOM 700 C CA . THR A 1 84 ? -1.532 -3.416 -21.987 1.00 92.50 84 THR A CA 1
ATOM 701 C C . THR A 1 84 ? -1.892 -3.240 -20.505 1.00 92.50 84 THR A C 1
ATOM 703 O O . THR A 1 84 ? -1.010 -3.101 -19.656 1.00 92.50 84 THR A O 1
ATOM 706 N N . PRO A 1 85 ? -3.189 -3.287 -20.137 1.00 92.62 85 PRO A N 1
ATOM 707 C CA . PRO A 1 85 ? -3.595 -3.254 -18.731 1.00 92.62 85 PRO A CA 1
ATOM 708 C C . PRO A 1 85 ? -3.024 -4.386 -17.866 1.00 92.62 85 PRO A C 1
ATOM 710 O O . PRO A 1 85 ? -2.959 -4.235 -16.649 1.00 92.62 85 PRO A O 1
ATOM 713 N N . ASP A 1 86 ? -2.627 -5.513 -18.463 1.00 92.88 86 ASP A N 1
ATOM 714 C CA . ASP A 1 86 ? -2.054 -6.645 -17.728 1.00 92.88 86 ASP A CA 1
ATOM 715 C C . ASP A 1 86 ? -0.570 -6.433 -17.371 1.00 92.88 86 ASP A C 1
ATOM 717 O O . ASP A 1 86 ? -0.044 -7.142 -16.516 1.00 92.88 86 ASP A O 1
ATOM 721 N N . ASP A 1 87 ? 0.079 -5.408 -17.936 1.00 94.50 87 ASP A N 1
ATOM 722 C CA . ASP A 1 87 ? 1.433 -4.968 -17.563 1.00 94.50 87 ASP A CA 1
ATOM 723 C C . ASP A 1 87 ? 1.448 -4.061 -16.319 1.00 94.50 87 ASP A C 1
ATOM 725 O O . ASP A 1 87 ? 2.504 -3.598 -15.872 1.00 94.50 87 ASP A O 1
ATOM 729 N N . VAL A 1 88 ? 0.269 -3.774 -15.762 1.00 96.94 88 VAL A N 1
ATOM 730 C CA . VAL A 1 88 ? 0.073 -2.933 -14.582 1.00 96.94 88 VAL A CA 1
ATOM 731 C C . VAL A 1 88 ? -0.377 -3.808 -13.420 1.00 96.94 88 VAL A C 1
ATOM 733 O O . VAL A 1 88 ? -1.462 -4.376 -13.458 1.00 96.94 88 VAL A O 1
ATOM 736 N N . SER A 1 89 ? 0.414 -3.872 -12.350 1.00 97.56 89 SER A N 1
ATOM 737 C CA . SER A 1 89 ? 0.100 -4.703 -11.176 1.00 97.56 89 SER A CA 1
ATOM 738 C C . SER A 1 89 ? -0.134 -3.864 -9.930 1.00 97.56 89 SER A C 1
ATOM 740 O O . SER A 1 89 ? 0.500 -2.819 -9.746 1.00 97.56 89 SER A O 1
ATOM 742 N N . LEU A 1 90 ? -1.011 -4.330 -9.039 1.00 98.19 90 LEU A N 1
ATOM 743 C CA . LEU A 1 90 ? -1.148 -3.761 -7.700 1.00 98.19 90 LEU A CA 1
ATOM 744 C C . LEU A 1 90 ? 0.048 -4.224 -6.866 1.00 98.19 90 LEU A C 1
ATOM 746 O O . LEU A 1 90 ? 0.178 -5.404 -6.552 1.00 98.19 90 LEU A O 1
ATOM 750 N N . THR A 1 91 ? 0.923 -3.301 -6.480 1.00 97.38 91 THR A N 1
ATOM 751 C CA . THR A 1 91 ? 2.128 -3.636 -5.700 1.00 97.38 91 THR A CA 1
ATOM 752 C C . THR A 1 91 ? 2.016 -3.293 -4.232 1.00 97.38 91 THR A C 1
ATOM 754 O O . THR A 1 91 ? 2.648 -3.930 -3.392 1.00 97.38 91 THR A O 1
ATOM 757 N N . LEU A 1 92 ? 1.193 -2.305 -3.902 1.00 94.44 92 LEU A N 1
ATOM 758 C CA . LEU A 1 92 ? 0.997 -1.859 -2.535 1.00 94.44 92 LEU A CA 1
ATOM 759 C C . LEU A 1 92 ? -0.395 -1.275 -2.386 1.00 94.44 92 LEU A C 1
ATOM 761 O O . LEU A 1 92 ? -0.916 -0.617 -3.285 1.00 94.44 92 LEU A O 1
ATOM 765 N N . TYR A 1 93 ? -0.978 -1.451 -1.209 1.00 96.50 93 TYR A N 1
ATOM 766 C CA . TYR A 1 93 ? -2.134 -0.668 -0.816 1.00 96.50 93 TYR A CA 1
ATOM 767 C C . TYR A 1 93 ? -2.036 -0.257 0.649 1.00 96.50 93 TYR A C 1
ATOM 769 O O . TYR A 1 93 ? -1.409 -0.918 1.479 1.00 96.50 93 TYR A O 1
ATOM 777 N N . ARG A 1 94 ? -2.657 0.877 0.959 1.00 94.38 94 ARG A N 1
ATOM 778 C CA . ARG A 1 94 ? -2.629 1.497 2.274 1.00 94.38 94 ARG A CA 1
ATOM 779 C C . ARG A 1 94 ? -4.047 1.836 2.719 1.00 94.38 94 ARG A C 1
ATOM 781 O O . ARG A 1 94 ? -4.655 2.752 2.158 1.00 94.38 94 ARG A O 1
ATOM 788 N N . PRO A 1 95 ? -4.585 1.159 3.742 1.00 94.56 95 PRO A N 1
ATOM 789 C CA . PRO A 1 95 ? -5.861 1.558 4.305 1.00 94.56 95 PRO A CA 1
ATOM 790 C C . PRO A 1 95 ? -5.745 2.864 5.085 1.00 94.56 95 PRO A C 1
ATOM 792 O O . PRO A 1 95 ? -4.718 3.150 5.708 1.00 94.56 95 PRO A O 1
ATOM 795 N N . PHE A 1 96 ? -6.812 3.654 5.058 1.00 90.62 96 PHE A N 1
ATOM 796 C CA . PHE A 1 96 ? -6.969 4.847 5.881 1.00 90.62 96 PHE A CA 1
ATOM 797 C C . PHE A 1 96 ? -8.452 5.162 6.095 1.00 90.62 96 PHE A C 1
ATOM 799 O O . PHE A 1 96 ? -9.281 4.891 5.228 1.00 90.62 96 PHE A O 1
ATOM 806 N N . TYR A 1 97 ? -8.783 5.791 7.221 1.00 88.44 97 TYR A N 1
ATOM 807 C CA . TYR A 1 97 ? -10.107 6.386 7.411 1.00 88.44 97 TYR A CA 1
ATOM 808 C C . TYR A 1 97 ? -10.093 7.829 6.911 1.00 88.44 97 TYR A C 1
ATOM 810 O O . TYR A 1 97 ? -9.144 8.578 7.166 1.00 88.44 97 TYR A O 1
ATOM 818 N N . ASP A 1 98 ? -11.126 8.219 6.167 1.00 83.94 98 ASP A N 1
ATOM 819 C CA . ASP A 1 98 ? -11.312 9.615 5.780 1.00 83.94 98 ASP A CA 1
ATOM 820 C C . ASP A 1 98 ? -11.958 10.448 6.901 1.00 83.94 98 ASP A C 1
ATOM 822 O O . ASP A 1 98 ? -12.300 9.938 7.967 1.00 83.94 98 ASP A O 1
ATOM 826 N N . GLY A 1 99 ? -12.140 11.750 6.660 1.00 76.62 99 GLY A N 1
ATOM 827 C CA . GLY A 1 99 ? -12.742 12.658 7.645 1.00 76.62 99 GLY A CA 1
ATOM 828 C C . GLY A 1 99 ? -14.195 12.330 8.018 1.00 76.62 99 GLY A C 1
ATOM 829 O O . GLY A 1 99 ? -14.695 12.869 8.998 1.00 76.62 99 GLY A O 1
ATOM 830 N N . SER A 1 100 ? -14.870 11.450 7.268 1.00 80.12 100 SER A N 1
ATOM 831 C CA . SER A 1 100 ? -16.203 10.934 7.604 1.00 80.12 100 SER A CA 1
ATOM 832 C C . SER A 1 100 ? -16.160 9.617 8.386 1.00 80.12 100 SER A C 1
ATOM 834 O O . SER A 1 100 ? -17.206 9.041 8.675 1.00 80.12 100 SER A O 1
ATOM 836 N N . GLY A 1 101 ? -14.963 9.123 8.716 1.00 82.25 101 GLY A N 1
ATOM 837 C CA . GLY A 1 101 ? -14.764 7.844 9.392 1.00 82.25 101 GLY A CA 1
ATOM 838 C C . GLY A 1 101 ? -14.977 6.634 8.486 1.00 82.25 101 GLY A C 1
ATOM 839 O O . GLY A 1 101 ? -15.088 5.522 8.990 1.00 82.25 101 GLY A O 1
ATOM 840 N N . ARG A 1 102 ? -15.038 6.813 7.160 1.00 88.25 102 ARG A N 1
ATOM 841 C CA . ARG A 1 102 ? -15.194 5.698 6.218 1.00 88.25 102 ARG A CA 1
ATOM 842 C C . ARG A 1 102 ? -13.827 5.162 5.822 1.00 88.25 102 ARG A C 1
ATOM 844 O O . ARG A 1 102 ? -12.949 5.940 5.436 1.00 88.25 102 ARG A O 1
ATOM 851 N N . LEU A 1 103 ? -13.665 3.842 5.895 1.00 92.25 103 LEU A N 1
ATOM 852 C CA . LEU A 1 103 ? -12.470 3.176 5.391 1.00 92.25 103 LEU A CA 1
ATOM 853 C C . LEU A 1 103 ? -12.345 3.398 3.877 1.00 92.25 103 LEU A C 1
ATOM 855 O O . LEU A 1 103 ? -13.317 3.273 3.129 1.00 92.25 103 LEU A O 1
ATOM 859 N N . LYS A 1 104 ? -11.132 3.724 3.441 1.00 94.38 104 LYS A N 1
ATOM 860 C CA . LYS A 1 104 ? -10.705 3.825 2.046 1.00 94.38 104 LYS A CA 1
ATOM 861 C C . LYS A 1 104 ? -9.343 3.171 1.888 1.00 94.38 104 LYS A C 1
ATOM 863 O O . LYS A 1 104 ? -8.590 3.038 2.853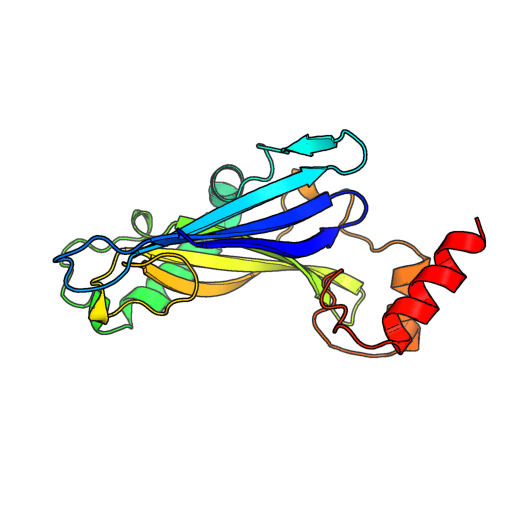 1.00 94.38 104 LYS A O 1
ATOM 868 N N . LEU A 1 105 ? -9.014 2.812 0.655 1.00 95.69 105 LEU A N 1
ATOM 869 C CA . LEU A 1 105 ? -7.707 2.281 0.299 1.00 95.69 105 LEU A CA 1
ATOM 870 C C . LEU A 1 105 ? -7.006 3.250 -0.649 1.00 95.69 105 LEU A C 1
ATOM 872 O O . LEU A 1 105 ? -7.578 3.695 -1.641 1.00 95.69 105 LEU A O 1
ATOM 876 N N . GLU A 1 106 ? -5.764 3.594 -0.343 1.00 96.31 106 GLU A N 1
ATOM 877 C CA . GLU A 1 106 ? -4.834 4.126 -1.334 1.00 96.31 106 GLU A CA 1
ATOM 878 C C . GLU A 1 106 ? -4.172 2.936 -2.023 1.00 96.31 106 GLU A C 1
ATOM 880 O O . GLU A 1 106 ? -3.582 2.095 -1.355 1.00 96.31 106 GLU A O 1
ATOM 885 N N . LEU A 1 107 ? -4.310 2.842 -3.338 1.00 97.94 107 LEU A N 1
ATOM 886 C CA . LEU A 1 107 ? -3.778 1.758 -4.157 1.00 97.94 107 LEU A CA 1
ATOM 887 C C . LEU A 1 107 ? -2.573 2.288 -4.926 1.00 97.94 107 LEU A C 1
ATOM 889 O O . LEU A 1 107 ? -2.663 3.370 -5.506 1.00 97.94 107 LEU A O 1
ATOM 893 N N . GLN A 1 108 ? -1.472 1.548 -4.951 1.00 98.06 108 GLN A N 1
ATOM 894 C CA . GLN A 1 108 ? -0.322 1.823 -5.801 1.00 98.06 108 GLN A CA 1
ATOM 895 C C . GLN A 1 108 ? -0.213 0.732 -6.860 1.00 98.06 108 GLN A C 1
ATOM 897 O O . GLN A 1 108 ? 0.078 -0.425 -6.557 1.00 98.06 108 GLN A O 1
ATOM 902 N N . PHE A 1 109 ? -0.433 1.139 -8.102 1.00 98.12 109 PHE A N 1
ATOM 903 C CA . PHE A 1 109 ? -0.221 0.318 -9.279 1.00 98.12 109 PHE A CA 1
ATOM 904 C C . PHE A 1 109 ? 1.124 0.657 -9.899 1.00 98.12 109 PHE A C 1
ATOM 906 O O . PHE A 1 109 ? 1.526 1.821 -9.886 1.00 98.12 109 PHE A O 1
ATOM 913 N N . THR A 1 110 ? 1.814 -0.335 -10.445 1.00 97.00 110 THR A N 1
ATOM 914 C CA . THR A 1 110 ? 3.140 -0.156 -11.042 1.00 97.00 110 THR A CA 1
ATOM 915 C C . THR A 1 110 ? 3.271 -0.907 -12.349 1.00 97.00 110 THR A C 1
ATOM 917 O O . THR A 1 110 ? 2.771 -2.025 -12.455 1.00 97.00 110 THR A O 1
ATOM 920 N N . ALA A 1 111 ? 4.026 -0.329 -13.277 1.00 96.00 111 ALA A N 1
ATOM 921 C CA . ALA A 1 111 ? 4.476 -0.979 -14.502 1.00 96.00 111 ALA A CA 1
ATOM 922 C C . ALA A 1 111 ? 6.002 -0.919 -14.618 1.00 96.00 111 ALA A C 1
ATOM 924 O O . ALA A 1 111 ? 6.653 -0.032 -14.048 1.00 96.00 111 ALA A O 1
ATOM 925 N N . SER A 1 112 ? 6.579 -1.860 -15.364 1.00 93.19 112 SER A N 1
ATOM 926 C CA . SER A 1 112 ? 8.011 -1.868 -15.663 1.00 93.19 112 SER A CA 1
ATOM 927 C C . SER A 1 112 ? 8.400 -0.720 -16.593 1.00 93.19 112 SER A C 1
ATOM 929 O O . SER A 1 112 ? 7.672 -0.366 -17.511 1.00 93.19 112 SER A O 1
ATOM 931 N N . THR A 1 113 ? 9.575 -0.135 -16.376 1.00 92.06 113 THR A N 1
ATOM 932 C CA . THR A 1 113 ? 10.106 0.949 -17.210 1.00 92.06 113 THR A CA 1
ATOM 933 C C . THR A 1 113 ? 11.637 0.932 -17.240 1.00 92.06 113 THR A C 1
ATOM 935 O O . THR A 1 113 ? 12.286 0.141 -16.553 1.00 92.06 113 THR A O 1
ATOM 938 N N . ALA A 1 114 ? 12.247 1.809 -18.036 1.00 90.69 114 ALA A N 1
ATOM 939 C CA . ALA A 1 114 ? 13.696 1.976 -18.055 1.00 90.69 114 ALA A CA 1
ATOM 940 C C . ALA A 1 114 ? 14.216 2.563 -16.730 1.00 90.69 114 ALA A C 1
ATOM 942 O O . ALA A 1 114 ? 13.540 3.353 -16.072 1.00 90.69 114 ALA A O 1
ATOM 943 N N . TYR A 1 115 ? 15.463 2.256 -16.358 1.00 89.12 115 TYR A N 1
ATOM 944 C CA . TYR A 1 115 ? 16.048 2.763 -15.108 1.00 89.12 115 TYR A CA 1
ATOM 945 C C . TYR A 1 115 ? 15.962 4.294 -14.992 1.00 89.12 115 TYR A C 1
ATOM 947 O O . TYR A 1 115 ? 15.498 4.818 -13.984 1.00 89.12 115 TYR A O 1
ATOM 955 N N . GLY A 1 116 ? 16.346 5.014 -16.053 1.00 90.19 116 GLY A N 1
ATOM 956 C CA . GLY A 1 116 ? 16.314 6.481 -16.080 1.00 90.19 116 GLY A CA 1
ATOM 957 C C . GLY A 1 116 ? 14.908 7.087 -16.037 1.00 90.19 116 GLY A C 1
ATOM 958 O O . GLY A 1 116 ? 14.770 8.272 -15.762 1.00 90.19 116 GLY A O 1
ATOM 959 N N . ALA A 1 117 ? 13.881 6.276 -16.287 1.00 91.25 117 ALA A N 1
ATOM 960 C CA . ALA A 1 117 ? 12.481 6.661 -16.207 1.00 91.25 117 ALA A CA 1
ATOM 961 C C . ALA A 1 117 ? 11.824 6.261 -14.878 1.00 91.25 117 ALA A C 1
ATOM 963 O O . ALA A 1 117 ? 10.647 6.540 -14.700 1.00 91.25 117 ALA A O 1
ATOM 964 N N . SER A 1 118 ? 12.535 5.599 -13.958 1.00 92.12 118 SER A N 1
ATOM 965 C CA . SER A 1 118 ? 11.941 5.140 -12.697 1.00 92.12 118 SER A CA 1
ATOM 966 C C . SER A 1 118 ? 11.542 6.314 -11.795 1.00 92.12 118 SER A C 1
ATOM 968 O O . SER A 1 118 ? 12.288 7.284 -11.667 1.00 92.12 118 SER A O 1
ATOM 970 N N . ASP A 1 119 ? 10.403 6.206 -11.110 1.00 92.94 119 ASP A N 1
ATOM 971 C CA . ASP A 1 119 ? 9.887 7.254 -10.208 1.00 92.94 119 ASP A CA 1
ATOM 972 C C . ASP A 1 119 ? 10.409 7.145 -8.760 1.00 92.94 119 ASP A C 1
ATOM 974 O O . ASP A 1 119 ? 10.160 8.015 -7.917 1.00 92.94 119 ASP A O 1
ATOM 978 N N . GLY A 1 120 ? 11.117 6.051 -8.460 1.00 91.69 120 GLY A N 1
ATOM 979 C CA . GLY A 1 120 ? 11.666 5.744 -7.141 1.00 91.69 120 GLY A CA 1
ATOM 980 C C . GLY A 1 120 ? 10.618 5.459 -6.059 1.00 91.69 120 GLY A C 1
ATOM 981 O O . GLY A 1 120 ? 10.979 5.440 -4.883 1.00 91.69 120 GLY A O 1
ATOM 982 N N . GLN A 1 121 ? 9.343 5.264 -6.416 1.00 90.31 121 GLN A N 1
ATOM 983 C CA . GLN A 1 121 ? 8.247 5.042 -5.459 1.00 90.31 121 GLN A CA 1
ATOM 984 C C . GLN A 1 121 ? 8.043 3.569 -5.096 1.00 90.31 121 GLN A C 1
ATOM 986 O O . GLN A 1 121 ? 7.508 3.271 -4.027 1.00 90.31 121 GLN A O 1
ATOM 991 N N . TRP A 1 122 ? 8.443 2.657 -5.979 1.00 93.56 122 TRP A N 1
ATOM 992 C CA . TRP A 1 122 ? 8.453 1.220 -5.730 1.00 93.56 122 TRP A CA 1
ATOM 993 C C . TRP A 1 122 ? 9.863 0.682 -5.966 1.00 93.56 122 TRP A C 1
ATOM 995 O O . TRP A 1 122 ? 10.781 1.059 -5.252 1.00 93.56 122 TRP A O 1
ATOM 1005 N N . SER A 1 123 ? 10.095 -0.146 -6.976 1.00 93.00 123 SER A N 1
ATOM 1006 C CA . SER A 1 123 ? 11.423 -0.700 -7.254 1.00 93.00 123 SER A CA 1
ATOM 1007 C C . SER A 1 123 ? 12.140 0.071 -8.365 1.00 93.00 123 SER A C 1
ATOM 1009 O O . SER A 1 123 ? 11.537 0.831 -9.126 1.00 93.00 123 SER A O 1
ATOM 1011 N N . SER A 1 124 ? 13.451 -0.121 -8.489 1.00 92.06 124 SER A N 1
ATOM 1012 C CA . SER A 1 124 ? 14.154 0.261 -9.715 1.00 92.06 124 SER A CA 1
ATOM 1013 C C . SER A 1 124 ? 13.477 -0.391 -10.925 1.00 92.06 124 SER A C 1
ATOM 1015 O O . SER A 1 124 ? 12.945 -1.493 -10.808 1.00 92.06 124 SER A O 1
ATOM 1017 N N . TYR A 1 125 ? 13.516 0.283 -12.077 1.00 93.44 125 TYR A N 1
ATOM 1018 C CA . TYR A 1 125 ? 12.837 -0.154 -13.304 1.00 93.44 125 TYR A CA 1
ATOM 1019 C C . TYR A 1 125 ? 11.310 -0.200 -13.183 1.00 93.44 125 TYR A C 1
ATOM 1021 O O . TYR A 1 125 ? 10.661 -0.981 -13.876 1.00 93.44 125 TYR A O 1
ATOM 1029 N N . THR A 1 126 ? 10.720 0.629 -12.317 1.00 94.44 126 THR A N 1
ATOM 1030 C CA . THR A 1 126 ? 9.261 0.750 -12.206 1.00 94.44 126 THR A CA 1
ATOM 1031 C C . THR A 1 126 ? 8.804 2.203 -12.178 1.00 94.44 126 THR A C 1
ATOM 1033 O O . THR A 1 126 ? 9.543 3.095 -11.751 1.00 94.44 126 THR A O 1
ATOM 1036 N N . TYR A 1 127 ? 7.585 2.427 -12.662 1.00 95.19 127 TYR A N 1
ATOM 1037 C CA . TYR A 1 127 ? 6.843 3.673 -12.507 1.00 95.19 127 TYR A CA 1
ATOM 1038 C C . TYR A 1 127 ? 5.502 3.369 -11.855 1.00 95.19 127 TYR A C 1
ATOM 1040 O O . TYR A 1 127 ? 4.865 2.368 -12.194 1.00 95.19 127 TYR A O 1
ATOM 1048 N N . SER A 1 128 ? 5.067 4.230 -10.944 1.00 96.00 128 SER A N 1
ATOM 1049 C CA . SER A 1 128 ? 3.901 4.007 -10.103 1.00 96.00 128 SER A CA 1
ATOM 1050 C C . SER A 1 128 ? 2.811 5.044 -10.351 1.00 96.00 128 SER A C 1
ATOM 1052 O O . SER A 1 128 ? 3.065 6.232 -10.538 1.00 96.00 128 SER A O 1
ATOM 1054 N N . VAL A 1 129 ? 1.560 4.611 -10.241 1.00 96.94 129 VAL A N 1
ATOM 1055 C CA . VAL A 1 129 ? 0.386 5.478 -10.137 1.00 96.94 129 VAL A CA 1
ATOM 1056 C C . VAL A 1 129 ? -0.345 5.153 -8.845 1.00 96.94 129 VAL A C 1
ATOM 1058 O O . VAL A 1 129 ? -0.602 3.993 -8.528 1.00 96.94 129 VAL A O 1
ATOM 1061 N N . ARG A 1 130 ? -0.702 6.198 -8.092 1.00 96.94 130 ARG A N 1
ATOM 1062 C CA . ARG A 1 130 ? -1.511 6.066 -6.878 1.00 96.94 130 ARG A CA 1
ATOM 1063 C C . ARG A 1 130 ? -2.950 6.481 -7.133 1.00 96.94 130 ARG A C 1
ATOM 1065 O O . ARG A 1 130 ? -3.211 7.585 -7.609 1.00 96.94 130 ARG A O 1
ATOM 1072 N N . LEU A 1 131 ? -3.880 5.618 -6.751 1.00 96.94 131 LEU A N 1
ATOM 1073 C CA . LEU A 1 131 ? -5.319 5.850 -6.801 1.00 96.94 131 LEU A CA 1
ATOM 1074 C C . LEU A 1 131 ? -5.917 5.745 -5.398 1.00 96.94 131 LEU A C 1
ATOM 1076 O O . LEU A 1 131 ? -5.304 5.227 -4.470 1.00 96.94 131 LEU A O 1
ATOM 1080 N N . THR A 1 132 ? -7.122 6.270 -5.211 1.00 96.12 132 THR A N 1
ATOM 1081 C CA . THR A 1 132 ? -7.892 6.070 -3.978 1.00 96.12 132 THR A CA 1
ATOM 1082 C C . THR A 1 132 ? -9.174 5.341 -4.332 1.00 96.12 132 THR A C 1
ATOM 1084 O O . THR A 1 132 ? -9.942 5.841 -5.150 1.00 96.12 132 THR A O 1
ATOM 1087 N N . SER A 1 133 ? -9.415 4.198 -3.695 1.00 96.50 133 SER A N 1
ATOM 1088 C CA . SER A 1 133 ? -10.621 3.403 -3.880 1.00 96.50 133 SER A CA 1
ATOM 1089 C C . SER A 1 133 ? -11.502 3.425 -2.624 1.00 96.50 133 SER A C 1
ATOM 1091 O O . SER A 1 133 ? -11.001 3.249 -1.507 1.00 96.50 133 SER A O 1
ATOM 1093 N N . PRO A 1 134 ? -12.823 3.644 -2.773 1.00 95.19 134 PRO A N 1
ATOM 1094 C CA . PRO A 1 134 ? -13.795 3.404 -1.712 1.00 95.19 134 PRO A CA 1
ATOM 1095 C C . PRO A 1 134 ? -14.196 1.922 -1.606 1.00 95.19 134 PRO A C 1
ATOM 1097 O O . PRO A 1 134 ? -14.958 1.569 -0.707 1.00 95.19 134 PRO A O 1
ATOM 1100 N N . ARG A 1 135 ? -13.746 1.065 -2.533 1.00 95.69 135 ARG A N 1
ATOM 1101 C CA . ARG A 1 135 ? -14.049 -0.366 -2.546 1.00 95.69 135 ARG A CA 1
ATOM 1102 C C . ARG A 1 135 ? -13.220 -1.060 -1.472 1.00 95.69 135 ARG A C 1
ATOM 1104 O O . ARG A 1 135 ? -11.996 -0.962 -1.471 1.00 95.69 135 ARG A O 1
ATOM 1111 N N . ILE A 1 136 ? -13.894 -1.773 -0.574 1.00 96.06 136 ILE A N 1
ATOM 1112 C CA . ILE A 1 136 ? -13.251 -2.548 0.488 1.00 96.06 136 ILE A CA 1
ATOM 1113 C C . ILE A 1 136 ? -13.397 -4.039 0.160 1.00 96.06 136 ILE A C 1
ATOM 1115 O O . ILE A 1 136 ? -14.527 -4.513 0.027 1.00 96.06 136 ILE A O 1
ATOM 1119 N N . PRO A 1 137 ? -12.290 -4.785 -0.005 1.00 95.25 137 PRO A N 1
ATOM 1120 C CA . PRO A 1 137 ? -12.330 -6.228 -0.208 1.00 95.25 137 PRO A CA 1
ATOM 1121 C C . PRO A 1 137 ? -12.964 -6.946 0.981 1.00 95.25 137 PRO A C 1
ATOM 1123 O O . PRO A 1 137 ? -12.819 -6.516 2.124 1.00 95.25 137 PRO A O 1
ATOM 1126 N N . ALA A 1 138 ? -13.589 -8.097 0.723 1.00 94.44 138 ALA A N 1
ATOM 1127 C CA . ALA A 1 138 ? -14.265 -8.886 1.754 1.00 94.44 138 ALA A CA 1
ATOM 1128 C C . ALA A 1 138 ? -13.354 -9.219 2.952 1.00 94.44 138 ALA A C 1
ATOM 1130 O O . ALA A 1 138 ? -13.801 -9.180 4.096 1.00 94.44 138 ALA A O 1
ATOM 1131 N N . ALA A 1 139 ? -12.065 -9.465 2.701 1.00 92.31 139 ALA A N 1
ATOM 1132 C CA . ALA A 1 139 ? -11.072 -9.760 3.732 1.00 92.31 139 ALA A CA 1
ATOM 1133 C C . ALA A 1 139 ? -10.795 -8.590 4.702 1.00 92.31 139 ALA A C 1
ATOM 1135 O O . ALA A 1 139 ? -10.220 -8.805 5.763 1.00 92.31 139 ALA A O 1
ATOM 1136 N N . LEU A 1 140 ? -11.210 -7.364 4.364 1.00 94.44 140 LEU A N 1
ATOM 1137 C CA . LEU A 1 140 ? -11.087 -6.176 5.216 1.00 94.44 140 LEU A CA 1
ATOM 1138 C C . LEU A 1 140 ? -12.441 -5.666 5.728 1.00 94.44 140 LEU A C 1
ATOM 1140 O O . LEU A 1 140 ? -12.505 -4.613 6.361 1.00 94.44 140 LEU A O 1
ATOM 1144 N N . GLN A 1 141 ? -13.529 -6.395 5.466 1.00 93.81 141 GLN A N 1
ATOM 1145 C CA . GLN A 1 141 ? -14.882 -5.933 5.765 1.00 93.81 141 GLN A CA 1
ATOM 1146 C C . GLN A 1 141 ? -15.122 -5.733 7.270 1.00 93.81 141 GLN A C 1
ATOM 1148 O O . GLN A 1 141 ? -15.878 -4.838 7.648 1.00 93.81 141 GLN A O 1
ATOM 1153 N N . GLU A 1 142 ? -14.453 -6.517 8.125 1.00 92.81 142 GLU A N 1
ATOM 1154 C CA . GLU A 1 142 ? -14.526 -6.367 9.588 1.00 92.81 142 GLU A CA 1
ATOM 1155 C C . GLU A 1 142 ? -13.985 -5.009 10.076 1.00 92.81 142 GLU A C 1
ATOM 1157 O O . GLU A 1 142 ? -14.406 -4.530 11.122 1.00 92.81 142 GLU A O 1
ATOM 1162 N N . PHE A 1 143 ? -13.129 -4.346 9.287 1.00 91.81 143 PHE A N 1
ATOM 1163 C CA . PHE A 1 143 ? -12.484 -3.075 9.636 1.00 91.81 143 PHE A CA 1
ATOM 1164 C C . PHE A 1 143 ? -13.133 -1.857 8.963 1.00 91.81 143 PHE A C 1
ATOM 1166 O O . PHE A 1 143 ? -12.547 -0.780 8.947 1.00 91.81 143 PHE A O 1
ATOM 1173 N N . VAL A 1 144 ? -14.309 -1.984 8.338 1.00 92.00 144 VAL A N 1
ATOM 1174 C CA . VAL A 1 144 ? -14.933 -0.843 7.630 1.00 92.00 144 VAL A CA 1
ATOM 1175 C C . VAL A 1 144 ? -15.297 0.297 8.579 1.00 92.00 144 VAL A C 1
ATOM 1177 O O . VAL A 1 144 ? -15.241 1.468 8.189 1.00 92.00 144 VAL A O 1
ATOM 1180 N N . SER A 1 145 ? -15.658 -0.043 9.814 1.00 87.69 145 SER A N 1
ATOM 1181 C CA . SER A 1 145 ? -15.929 0.916 10.876 1.00 87.69 145 SER A CA 1
ATOM 1182 C C . SER A 1 145 ? -14.705 1.054 11.781 1.00 87.69 145 SER A C 1
ATOM 1184 O O . SER A 1 145 ? -14.173 0.041 12.232 1.00 87.69 145 SER A O 1
ATOM 1186 N N . PRO A 1 146 ? -14.266 2.287 12.088 1.00 86.38 146 PRO A N 1
ATOM 1187 C CA . PRO A 1 146 ? -13.181 2.492 13.033 1.00 86.38 146 PRO A CA 1
ATOM 1188 C C . PRO A 1 146 ? -13.619 2.098 14.452 1.00 86.38 146 PRO A C 1
ATOM 1190 O O . PRO A 1 146 ? -14.795 2.259 14.785 1.00 86.38 146 PRO A O 1
ATOM 1193 N N . PRO A 1 147 ? -12.683 1.684 15.327 1.00 85.12 147 PRO A N 1
ATOM 1194 C CA . PRO A 1 147 ? -12.967 1.517 16.750 1.00 85.12 147 PRO A CA 1
ATOM 1195 C C . PRO A 1 147 ? -13.580 2.784 17.363 1.00 85.12 147 PRO A C 1
ATOM 1197 O O . PRO A 1 147 ? -13.165 3.890 17.012 1.00 85.12 147 PRO A O 1
ATOM 1200 N N . ASP A 1 148 ? -14.482 2.647 18.340 1.00 84.38 148 ASP A N 1
ATOM 1201 C CA . ASP A 1 148 ? -15.236 3.770 18.936 1.00 84.38 148 ASP A CA 1
ATOM 1202 C C . ASP A 1 148 ? -14.355 4.939 19.396 1.00 84.38 148 ASP A C 1
ATOM 1204 O O . ASP A 1 148 ? -14.684 6.110 19.190 1.00 84.38 148 ASP A O 1
ATOM 1208 N N . ALA A 1 149 ? -13.199 4.635 19.990 1.00 81.56 149 ALA A N 1
ATOM 1209 C CA . ALA A 1 149 ? -12.243 5.649 20.425 1.00 81.56 149 ALA A CA 1
ATOM 1210 C C . ALA A 1 149 ? -11.678 6.455 19.240 1.00 81.56 149 ALA A C 1
ATOM 1212 O O . ALA A 1 149 ? -11.544 7.677 19.324 1.00 81.56 149 ALA A O 1
ATOM 1213 N N . LEU A 1 150 ? -11.390 5.786 18.120 1.00 78.56 150 LEU A N 1
ATOM 1214 C CA . LEU A 1 150 ? -10.938 6.436 16.893 1.00 78.56 150 LEU A CA 1
ATOM 1215 C C . LEU A 1 150 ? -12.079 7.212 16.231 1.00 78.56 150 LEU A C 1
ATOM 1217 O O . LEU A 1 150 ? -11.865 8.347 15.820 1.00 78.56 150 LEU A O 1
ATOM 1221 N N . ALA A 1 151 ? -13.287 6.650 16.180 1.00 82.00 151 ALA A N 1
ATOM 1222 C CA . ALA A 1 151 ? -14.467 7.343 15.667 1.00 82.00 151 ALA A CA 1
ATOM 1223 C C . ALA A 1 151 ? -14.722 8.654 16.433 1.00 82.00 151 ALA A C 1
ATOM 1225 O O . ALA A 1 151 ? -14.891 9.714 15.830 1.00 82.00 151 ALA A O 1
ATOM 1226 N N . THR A 1 152 ? -14.654 8.592 17.767 1.00 81.94 152 THR A N 1
ATOM 1227 C CA . THR A 1 152 ? -14.799 9.749 18.662 1.00 81.94 152 THR A CA 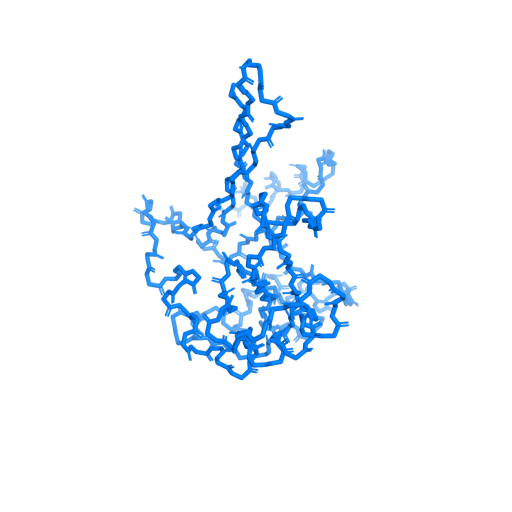1
ATOM 1228 C C . THR A 1 152 ? -13.713 10.788 18.399 1.00 81.94 152 THR A C 1
ATOM 1230 O O . THR A 1 152 ? -14.006 11.976 18.267 1.00 81.94 152 THR A O 1
ATOM 1233 N N . TYR A 1 153 ? -12.457 10.352 18.269 1.00 79.94 153 TYR A N 1
ATOM 1234 C CA . TYR A 1 153 ? -11.337 11.237 17.954 1.00 79.94 153 TYR A CA 1
ATOM 1235 C C . TYR A 1 153 ? -11.500 11.931 16.592 1.00 79.94 153 TYR A C 1
ATOM 1237 O O . TYR A 1 153 ? -11.288 13.142 16.481 1.00 79.94 153 TYR A O 1
ATOM 1245 N N . LEU A 1 154 ? -11.892 11.187 15.554 1.00 77.50 154 LEU A N 1
ATOM 1246 C CA . LEU A 1 154 ? -12.116 11.722 14.208 1.00 77.50 154 LEU A CA 1
ATOM 1247 C C . LEU A 1 154 ? -13.244 12.763 14.209 1.00 77.50 154 LEU A C 1
ATOM 1249 O O . LEU A 1 154 ? -13.072 13.851 13.658 1.00 77.50 154 LEU A O 1
ATOM 1253 N N . ALA A 1 155 ? -14.351 12.474 14.900 1.00 79.31 155 ALA A N 1
ATOM 1254 C CA . ALA A 1 155 ? -15.473 13.398 15.045 1.00 79.31 155 ALA A CA 1
ATOM 1255 C C . ALA A 1 155 ? -15.085 14.683 15.798 1.00 79.31 155 ALA A C 1
ATOM 1257 O O . ALA A 1 155 ? -15.497 15.774 15.408 1.00 79.31 155 ALA A O 1
ATOM 1258 N N . ALA A 1 156 ? -14.270 14.569 16.852 1.00 77.31 156 ALA A N 1
ATOM 1259 C CA . ALA A 1 156 ? -13.852 15.704 17.674 1.00 77.31 156 ALA A CA 1
ATOM 1260 C C . ALA A 1 156 ? -12.808 16.597 16.992 1.00 77.31 156 ALA A C 1
ATOM 1262 O O . ALA A 1 156 ? -12.798 17.810 17.197 1.00 77.31 156 ALA A O 1
ATOM 1263 N N . THR A 1 157 ? -11.903 16.014 16.205 1.00 69.69 157 THR A N 1
ATOM 1264 C CA . THR A 1 157 ? -10.806 16.777 15.597 1.00 69.69 157 THR A CA 1
ATOM 1265 C C . THR A 1 157 ? -11.186 17.430 14.275 1.00 69.69 157 THR A C 1
ATOM 1267 O O . THR A 1 157 ? -10.504 18.369 13.867 1.00 69.69 157 THR A O 1
ATOM 1270 N N . GLY A 1 158 ? -12.233 16.955 13.587 1.00 60.78 158 GLY A N 1
ATOM 1271 C CA . GLY A 1 158 ? -12.662 17.497 12.290 1.00 60.78 158 GLY A CA 1
ATOM 1272 C C . GLY A 1 158 ? -11.555 17.480 11.229 1.00 60.78 158 GLY A C 1
ATOM 1273 O O . GLY A 1 158 ? -11.634 18.178 10.217 1.00 60.78 158 GLY A O 1
ATOM 1274 N N . THR A 1 159 ? -10.478 16.725 11.467 1.00 55.91 159 THR A N 1
ATOM 1275 C CA . THR A 1 159 ? -9.305 16.743 10.605 1.00 55.91 159 THR A CA 1
ATOM 1276 C C . THR A 1 159 ? -9.559 15.833 9.412 1.00 55.91 159 THR A C 1
ATOM 1278 O O . THR A 1 159 ? -9.509 14.613 9.504 1.00 55.91 159 THR A O 1
ATOM 1281 N N . ALA A 1 160 ? -9.785 16.436 8.245 1.00 52.47 160 ALA A N 1
ATOM 1282 C CA . ALA A 1 160 ? -9.897 15.753 6.954 1.00 52.47 160 ALA A CA 1
ATOM 1283 C C . ALA A 1 160 ? -8.547 15.203 6.436 1.00 52.47 160 ALA A C 1
ATOM 1285 O O . ALA A 1 160 ? -8.290 15.191 5.231 1.00 52.47 160 ALA A O 1
ATOM 1286 N N . ARG A 1 161 ? -7.631 14.805 7.326 1.00 56.50 161 ARG A N 1
ATOM 1287 C CA . ARG A 1 161 ? -6.330 14.251 6.933 1.00 56.50 161 ARG A CA 1
ATOM 1288 C C . ARG A 1 161 ? -6.440 12.736 6.805 1.00 56.50 161 ARG A C 1
ATOM 1290 O O . ARG A 1 161 ? -7.155 12.102 7.568 1.00 56.50 161 ARG A O 1
ATOM 1297 N N . ARG A 1 162 ? -5.730 12.166 5.823 1.00 57.62 162 ARG A N 1
ATOM 1298 C CA . ARG A 1 162 ? -5.590 10.711 5.651 1.00 57.62 162 ARG A CA 1
ATOM 1299 C C . ARG A 1 162 ? -5.046 10.113 6.950 1.00 57.62 162 ARG A C 1
ATOM 1301 O O . ARG A 1 162 ? -3.856 10.242 7.224 1.00 57.62 162 ARG A O 1
ATOM 1308 N N . MET A 1 163 ? -5.907 9.474 7.731 1.00 57.84 163 MET A N 1
ATOM 1309 C CA . MET A 1 163 ? -5.530 8.829 8.984 1.00 57.84 163 MET A CA 1
ATOM 1310 C C . MET A 1 163 ? -5.221 7.361 8.691 1.00 57.84 163 MET A C 1
ATOM 1312 O O . MET A 1 163 ? -6.108 6.509 8.707 1.00 57.84 163 MET A O 1
ATOM 1316 N N . GLY A 1 164 ? -3.961 7.084 8.356 1.00 51.06 164 GLY A N 1
ATOM 1317 C CA . GLY A 1 164 ? -3.374 5.762 8.561 1.00 51.06 164 GLY A CA 1
ATOM 1318 C C . GLY A 1 164 ? -2.824 5.724 9.982 1.00 51.06 164 GLY A C 1
ATOM 1319 O O . GLY A 1 164 ? -2.180 6.682 10.420 1.00 51.06 164 GLY A O 1
ATOM 1320 N N . TRP A 1 165 ? -3.092 4.662 10.733 1.00 51.22 165 TRP A N 1
ATOM 1321 C CA . TRP A 1 165 ? -2.324 4.429 11.951 1.00 51.22 165 TRP A CA 1
ATOM 1322 C C . TRP A 1 165 ? -0.860 4.278 11.523 1.00 51.22 165 TRP A C 1
ATOM 1324 O O . TRP A 1 165 ? -0.584 3.432 10.693 1.00 51.22 165 TRP A O 1
ATOM 1334 N N . SER A 1 166 ? 0.035 5.113 12.050 1.00 43.56 166 SER A N 1
ATOM 1335 C CA . SER A 1 166 ? 1.464 5.228 11.698 1.00 43.56 166 SER A CA 1
ATOM 1336 C C . SER A 1 166 ? 1.849 6.117 10.502 1.00 43.56 166 SER A C 1
ATOM 1338 O O . SER A 1 166 ? 2.635 5.745 9.644 1.00 43.56 166 SER A O 1
ATOM 1340 N N . THR A 1 167 ? 1.522 7.406 10.596 1.00 39.50 167 THR A N 1
ATOM 1341 C CA . THR A 1 167 ? 2.624 8.389 10.644 1.00 39.50 167 THR A CA 1
ATOM 1342 C C . THR A 1 167 ? 2.625 9.046 12.013 1.00 39.50 167 THR A C 1
ATOM 1344 O O . THR A 1 167 ? 2.177 10.179 12.192 1.00 39.50 167 THR A O 1
ATOM 1347 N N . VAL A 1 168 ? 3.106 8.316 13.018 1.00 41.28 168 VAL A N 1
ATOM 1348 C CA . VAL A 1 168 ? 3.568 8.970 14.236 1.00 41.28 168 VAL A CA 1
ATOM 1349 C C . VAL A 1 168 ? 4.908 9.581 13.866 1.00 41.28 168 VAL A C 1
ATOM 1351 O O . VAL A 1 168 ? 5.924 8.890 13.842 1.00 41.28 168 VAL A O 1
ATOM 1354 N N . GLY A 1 169 ? 4.920 10.873 13.535 1.00 41.91 169 GLY A N 1
ATOM 1355 C CA . GLY A 1 169 ? 6.186 11.598 13.508 1.00 41.91 169 GLY A CA 1
ATOM 1356 C C . GLY A 1 169 ? 6.916 11.338 14.835 1.00 41.91 169 GLY A C 1
ATOM 1357 O O . GLY A 1 169 ? 6.248 11.190 15.864 1.00 41.91 169 GLY A O 1
ATOM 1358 N N . PRO A 1 170 ? 8.258 11.288 14.870 1.00 42.06 170 PRO A N 1
ATOM 1359 C CA . PRO A 1 170 ? 9.037 10.950 16.067 1.00 42.06 170 PRO A CA 1
ATOM 1360 C C . PRO A 1 170 ? 8.910 11.982 17.208 1.00 42.06 170 PRO A C 1
ATOM 1362 O O . PRO A 1 170 ? 9.763 12.048 18.097 1.00 42.06 170 PRO A O 1
ATOM 1365 N N . SER A 1 171 ? 7.869 12.815 17.221 1.00 51.53 171 SER A N 1
ATOM 1366 C CA . SER A 1 171 ? 7.689 13.853 18.215 1.00 51.53 171 SER A CA 1
ATOM 1367 C C . SER A 1 171 ? 7.590 13.231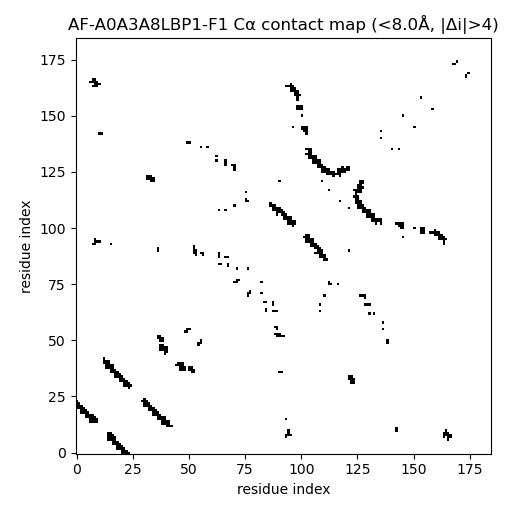 19.618 1.00 51.53 171 SER A C 1
ATOM 1369 O O . SER A 1 171 ? 6.886 12.236 19.834 1.00 51.53 171 SER A O 1
ATOM 1371 N N . PRO A 1 172 ? 8.303 13.801 20.603 1.00 55.53 172 PRO A N 1
ATOM 1372 C CA . PRO A 1 172 ? 8.165 13.421 22.006 1.00 55.53 172 PRO A CA 1
ATOM 1373 C C . PRO A 1 172 ? 6.705 13.425 22.489 1.00 55.53 172 PRO A C 1
ATOM 1375 O O . PRO A 1 172 ? 6.330 12.566 23.280 1.00 55.53 172 PRO A O 1
ATOM 1378 N N . ALA A 1 173 ? 5.873 14.324 21.949 1.00 55.56 173 ALA A N 1
ATOM 1379 C CA . ALA A 1 173 ? 4.455 14.443 22.280 1.00 55.56 173 ALA A CA 1
ATOM 1380 C C . ALA A 1 173 ? 3.640 13.190 21.917 1.00 55.56 173 ALA A C 1
ATOM 1382 O O . ALA A 1 173 ? 2.880 12.695 22.745 1.00 55.56 173 ALA A O 1
ATOM 1383 N N . THR A 1 174 ? 3.837 12.619 20.723 1.00 49.47 174 THR A N 1
ATOM 1384 C CA . THR A 1 174 ? 3.086 11.415 20.327 1.00 49.47 174 THR A CA 1
ATOM 1385 C C . THR A 1 174 ? 3.526 10.189 21.128 1.00 49.47 174 THR A C 1
ATOM 1387 O O . THR A 1 174 ? 2.710 9.343 21.484 1.00 49.47 174 THR A O 1
ATOM 1390 N N . ARG A 1 175 ? 4.815 10.121 21.489 1.00 56.59 175 ARG A N 1
ATOM 1391 C CA . ARG A 1 175 ? 5.350 9.073 22.373 1.00 56.59 175 ARG A CA 1
ATOM 1392 C C . ARG A 1 175 ? 4.846 9.180 23.811 1.00 56.59 175 ARG A C 1
ATOM 1394 O O . ARG A 1 175 ? 4.755 8.149 24.466 1.00 56.59 175 ARG A O 1
ATOM 1401 N N . ALA A 1 176 ? 4.561 10.384 24.304 1.00 61.91 176 ALA A N 1
ATOM 1402 C CA . ALA A 1 176 ? 3.953 10.587 25.617 1.00 61.91 176 ALA A CA 1
ATOM 1403 C C . ALA A 1 176 ? 2.486 10.132 25.612 1.00 61.91 176 ALA A C 1
ATOM 1405 O O . ALA A 1 176 ? 2.117 9.274 26.405 1.00 61.91 176 ALA A O 1
ATOM 1406 N N . TRP A 1 177 ? 1.703 10.585 24.626 1.00 60.78 177 TRP A N 1
ATOM 1407 C CA . TRP A 1 177 ? 0.295 10.202 24.483 1.00 60.78 177 TRP A CA 1
ATOM 1408 C C . TRP A 1 177 ? 0.092 8.679 24.393 1.00 60.78 177 TRP A C 1
ATOM 1410 O O . TRP A 1 177 ? -0.766 8.129 25.077 1.00 60.78 177 TRP A O 1
ATOM 1420 N N . LEU A 1 178 ? 0.926 7.970 23.618 1.00 50.06 178 LEU A N 1
ATOM 1421 C CA . LEU A 1 178 ? 0.851 6.505 23.516 1.00 50.06 178 LEU A CA 1
ATOM 1422 C C . LEU A 1 178 ? 1.107 5.786 24.851 1.00 50.06 178 LEU A C 1
ATOM 1424 O O . LEU A 1 178 ? 0.510 4.742 25.094 1.00 50.06 178 LEU A O 1
ATOM 1428 N N . ARG A 1 179 ? 1.975 6.318 25.725 1.00 59.78 179 ARG A N 1
ATOM 1429 C CA . ARG A 1 179 ? 2.213 5.721 27.052 1.00 59.78 179 ARG A CA 1
ATOM 1430 C C . ARG A 1 179 ? 0.997 5.881 27.951 1.00 59.78 179 ARG A C 1
ATOM 1432 O O . ARG A 1 179 ? 0.608 4.923 28.610 1.00 59.78 179 ARG A O 1
ATOM 1439 N N . ASP A 1 180 ? 0.389 7.059 27.937 1.00 62.91 180 ASP A N 1
ATOM 1440 C CA . ASP A 1 180 ? -0.731 7.378 28.822 1.00 62.91 180 ASP A CA 1
ATOM 1441 C C . ASP A 1 180 ? -1.989 6.569 28.468 1.00 62.91 180 ASP A C 1
ATOM 1443 O O . ASP A 1 180 ? -2.739 6.168 29.354 1.00 62.91 180 ASP A O 1
ATOM 1447 N N . VAL A 1 181 ? -2.189 6.259 27.183 1.00 51.59 181 VAL A N 1
ATOM 1448 C CA . VAL A 1 181 ? -3.338 5.475 26.696 1.00 51.59 181 VAL A CA 1
ATOM 1449 C C . VAL A 1 181 ? -3.168 3.968 26.935 1.00 51.59 181 VAL A C 1
ATOM 1451 O O . VAL A 1 181 ? -4.147 3.277 27.205 1.00 51.59 181 VAL A O 1
ATOM 1454 N N . VAL A 1 182 ? -1.941 3.438 26.856 1.00 48.53 182 VAL A N 1
ATOM 1455 C CA . VAL A 1 182 ? -1.669 1.994 27.022 1.00 48.53 182 VAL A CA 1
ATOM 1456 C C . VAL A 1 182 ? -1.662 1.565 28.494 1.00 48.53 182 VAL A C 1
ATOM 1458 O O . VAL A 1 182 ? -1.987 0.423 28.790 1.00 48.53 182 VAL A O 1
ATOM 1461 N N . VAL A 1 183 ? -1.337 2.468 29.422 1.00 44.62 183 VAL A N 1
ATOM 1462 C CA . VAL A 1 183 ? -1.262 2.165 30.867 1.00 44.62 183 VAL A CA 1
ATOM 1463 C C . VAL A 1 183 ? -2.640 2.194 31.556 1.00 44.62 183 VAL A C 1
ATOM 1465 O O . VAL A 1 183 ? -2.768 1.751 32.693 1.00 44.62 183 VAL A O 1
ATOM 1468 N N . GLN A 1 184 ? -3.691 2.674 30.883 1.00 41.19 184 GLN A N 1
ATOM 1469 C CA . GLN A 1 184 ? -5.052 2.765 31.438 1.00 41.19 184 GLN A CA 1
ATOM 1470 C C . GLN A 1 184 ? -5.974 1.577 31.084 1.00 41.19 184 GLN A C 1
ATOM 1472 O O . GLN A 1 184 ? -7.195 1.698 31.189 1.00 41.19 184 GLN A O 1
ATOM 1477 N N . ARG A 1 185 ? -5.419 0.428 30.683 1.00 40.53 185 ARG A N 1
ATOM 1478 C CA . ARG A 1 185 ? -6.144 -0.846 30.524 1.00 40.53 185 ARG A CA 1
ATOM 1479 C C . ARG A 1 185 ? -5.475 -1.941 31.339 1.00 40.53 185 ARG A C 1
ATOM 1481 O O . ARG A 1 185 ? -6.224 -2.818 31.818 1.00 40.53 185 ARG A O 1
#